Protein AF-A0A1S8KZJ6-F1 (afdb_monomer_lite)

pLDDT: mean 90.47, std 10.87, range [31.19, 98.88]

Secondary structure (DSSP, 8-state):
--EEE--GGG-TTHHHHHIIIIIS--EEEEEEEEE-HHHHHHHHHHT--HHHHHHHHHHHHHHT-GGGGEEE-TT--EEEES--EEEEEEE-TTT--EEEEE----SSHHHHHHHHHHHHHHHHH-TT-PPPP-SSEEEEEEETT---S--------SS---S-EEEEE--EEETTEEEEEEEEEEETTT--HHHHHHHHHHHHHHHH-HHHHS---TTGGGSGGGB-TTS-B----SSHHHHHHHHHHHHTTSPTT--B-HHHHHHHHHHTB--S-HHHHHHHHHHTTSEEE-TTSS-EEE-----

Organism: NCBI:txid36839

InterPro domains:
  IPR001707 Chloramphenicol acetyltransferase [PF00302] (1-202)
  IPR001707 Chloramphenicol acetyltransferase [PTHR38474] (3-209)
  IPR001707 Chloramphenicol acetyltransferase [SM01059] (1-204)
  IPR018372 Chloramphenicol acetyltransferase, active site [PS00100] (185-195)
  IPR018656 Domain of unknown function DUF2087 [PF09860] (232-302)
  IPR023213 Chloramphenicol acetyltransferase-like domain superfamily [G3DSA:3.30.559.10] (2-207)

Radius of gyration: 21.52 Å; chains: 1; bounding box: 52×46×62 Å

Structure (mmCIF, N/CA/C/O backbone):
data_AF-A0A1S8KZJ6-F1
#
_entry.id   AF-A0A1S8KZJ6-F1
#
loop_
_atom_site.group_PDB
_atom_site.id
_atom_site.type_symbol
_atom_site.label_atom_id
_atom_site.label_alt_id
_atom_site.label_comp_id
_atom_site.label_asym_id
_atom_site.label_entity_id
_atom_site.label_seq_id
_atom_site.pdbx_PDB_ins_code
_atom_site.Cartn_x
_atom_site.Cartn_y
_atom_site.Cartn_z
_atom_site.occupancy
_atom_site.B_iso_or_equiv
_atom_site.auth_seq_id
_atom_site.auth_comp_id
_atom_site.auth_asym_id
_atom_site.auth_atom_id
_atom_site.pdbx_PDB_model_num
ATOM 1 N N . MET A 1 1 ? 14.672 -2.730 6.162 1.00 70.81 1 MET A N 1
ATOM 2 C CA . MET A 1 1 ? 14.147 -3.641 5.117 1.00 70.81 1 MET A CA 1
ATOM 3 C C . MET A 1 1 ? 15.243 -3.852 4.088 1.00 70.81 1 MET A C 1
ATOM 5 O O . MET A 1 1 ? 16.003 -2.917 3.861 1.00 70.81 1 MET A O 1
ATOM 9 N N . LYS A 1 2 ? 15.382 -5.059 3.533 1.00 90.25 2 LYS A N 1
ATOM 10 C CA . LYS A 1 2 ? 16.477 -5.394 2.615 1.00 90.25 2 LYS A CA 1
ATOM 11 C C . LYS A 1 2 ? 16.191 -4.850 1.212 1.00 90.25 2 LYS A C 1
ATOM 13 O O . LYS A 1 2 ? 15.051 -4.893 0.749 1.00 90.25 2 LYS A O 1
ATOM 18 N N . PHE A 1 3 ? 17.235 -4.347 0.560 1.00 95.94 3 PHE A N 1
ATOM 19 C CA . PHE A 1 3 ? 17.237 -4.014 -0.861 1.00 95.94 3 PHE A CA 1
ATOM 20 C C . PHE A 1 3 ? 17.987 -5.112 -1.617 1.00 95.94 3 PHE A C 1
ATOM 22 O O . PHE A 1 3 ? 19.098 -5.483 -1.235 1.00 95.94 3 PHE A O 1
ATOM 29 N N . ASN A 1 4 ? 17.372 -5.650 -2.664 1.00 97.25 4 ASN A N 1
ATOM 30 C CA . ASN A 1 4 ? 17.917 -6.736 -3.466 1.00 97.25 4 ASN A CA 1
ATOM 31 C C . ASN A 1 4 ? 18.282 -6.190 -4.844 1.00 97.25 4 ASN A C 1
ATOM 33 O O . ASN A 1 4 ? 17.420 -5.700 -5.572 1.00 97.25 4 ASN A O 1
ATOM 37 N N . ILE A 1 5 ? 19.566 -6.264 -5.185 1.00 97.88 5 ILE A N 1
ATOM 38 C CA . ILE A 1 5 ? 20.082 -5.797 -6.473 1.00 97.88 5 ILE A CA 1
ATOM 39 C C . ILE A 1 5 ? 19.622 -6.763 -7.567 1.00 97.88 5 ILE A C 1
ATOM 41 O O . ILE A 1 5 ? 19.697 -7.981 -7.396 1.00 97.88 5 ILE A O 1
ATOM 45 N N . ILE A 1 6 ? 19.154 -6.215 -8.687 1.00 97.50 6 ILE A N 1
ATOM 46 C CA . ILE A 1 6 ? 18.828 -7.000 -9.874 1.00 97.50 6 ILE A CA 1
ATOM 47 C C . ILE A 1 6 ? 20.120 -7.330 -10.613 1.00 97.50 6 ILE A C 1
ATOM 49 O O . ILE A 1 6 ? 20.895 -6.442 -10.972 1.00 97.50 6 ILE A O 1
ATOM 53 N N . ASP A 1 7 ? 20.323 -8.617 -10.874 1.00 96.94 7 ASP A N 1
ATOM 54 C CA . ASP A 1 7 ? 21.337 -9.069 -11.815 1.00 96.94 7 ASP A CA 1
ATOM 55 C C . ASP A 1 7 ? 20.869 -8.757 -13.238 1.00 96.94 7 ASP A C 1
ATOM 57 O O . ASP A 1 7 ? 20.099 -9.502 -13.844 1.00 96.94 7 ASP A O 1
ATOM 61 N N . MET A 1 8 ? 21.321 -7.617 -13.756 1.00 95.50 8 MET A N 1
ATOM 62 C CA . MET A 1 8 ? 20.951 -7.158 -15.088 1.00 95.50 8 MET A CA 1
ATOM 63 C C . MET A 1 8 ? 21.345 -8.163 -16.172 1.00 95.50 8 MET A C 1
ATOM 65 O O . MET A 1 8 ? 20.654 -8.240 -17.180 1.00 95.50 8 MET A O 1
ATOM 69 N N . ASP A 1 9 ? 22.406 -8.949 -16.002 1.00 95.75 9 ASP A N 1
ATOM 70 C CA . ASP A 1 9 ? 22.860 -9.856 -17.059 1.00 95.75 9 ASP A CA 1
ATOM 71 C C . ASP A 1 9 ? 21.949 -11.073 -17.233 1.00 95.75 9 ASP A C 1
ATOM 73 O O . ASP A 1 9 ? 21.872 -11.612 -18.336 1.00 95.75 9 ASP A O 1
ATOM 77 N N . ASN A 1 10 ? 21.190 -11.429 -16.195 1.00 96.25 10 ASN A N 1
ATOM 78 C CA . ASN A 1 10 ? 20.263 -12.560 -16.198 1.00 96.25 10 ASN A CA 1
ATOM 79 C C . ASN A 1 10 ? 18.791 -12.147 -16.016 1.00 96.25 10 ASN A C 1
ATOM 81 O O . ASN A 1 10 ? 17.936 -13.000 -15.781 1.00 96.25 10 ASN A O 1
ATOM 85 N N . TRP A 1 11 ? 18.467 -10.853 -16.103 1.00 97.31 11 TRP A N 1
ATOM 86 C CA . TRP A 1 11 ? 17.098 -10.375 -15.912 1.00 97.31 11 TRP A CA 1
ATOM 87 C C . TRP A 1 11 ? 16.302 -10.355 -17.219 1.00 97.31 11 TRP A C 1
ATOM 89 O O . TRP A 1 11 ? 16.573 -9.547 -18.109 1.00 97.31 11 TRP A O 1
ATOM 99 N N . ASP A 1 12 ? 15.245 -11.170 -17.287 1.00 96.69 12 ASP A N 1
ATOM 100 C CA . ASP A 1 12 ? 14.369 -11.315 -18.463 1.00 96.69 12 ASP A CA 1
ATOM 101 C C . ASP A 1 12 ? 13.845 -9.983 -19.025 1.00 96.69 12 ASP A C 1
ATOM 103 O O . ASP A 1 12 ? 13.628 -9.844 -20.229 1.00 96.69 12 ASP A O 1
ATOM 107 N N . ARG A 1 13 ? 13.638 -8.973 -18.167 1.00 96.25 13 ARG A N 1
ATOM 108 C CA . ARG A 1 13 ? 13.099 -7.665 -18.574 1.00 96.25 13 ARG A CA 1
ATOM 109 C C . ARG A 1 13 ? 14.167 -6.613 -18.875 1.00 96.25 13 ARG A C 1
ATOM 111 O O . ARG A 1 13 ? 13.788 -5.478 -19.150 1.00 96.25 13 ARG A O 1
ATOM 118 N N . LYS A 1 14 ? 15.465 -6.951 -18.892 1.00 97.12 14 LYS A N 1
ATOM 119 C CA . LYS A 1 14 ? 16.565 -6.000 -19.162 1.00 97.12 14 LYS A CA 1
ATOM 120 C C . LYS A 1 14 ? 16.326 -5.146 -20.406 1.00 97.12 14 LYS A C 1
ATOM 122 O O . LYS A 1 14 ? 16.413 -3.922 -20.328 1.00 97.12 14 LYS A O 1
ATOM 127 N N . GLU A 1 15 ? 15.992 -5.766 -21.535 1.00 96.81 15 GLU A N 1
ATOM 128 C CA . GLU A 1 15 ? 15.793 -5.035 -22.795 1.00 96.81 15 GLU A CA 1
ATOM 129 C C . GLU A 1 15 ? 14.559 -4.122 -22.745 1.00 96.81 15 GLU A C 1
ATOM 131 O O . GLU A 1 15 ? 14.617 -2.967 -23.171 1.00 96.81 15 GLU A O 1
ATOM 136 N N . CYS A 1 16 ? 13.462 -4.598 -22.147 1.00 96.19 16 CYS A N 1
ATOM 137 C CA . CYS A 1 16 ? 12.247 -3.806 -21.937 1.00 96.19 16 CYS A CA 1
ATOM 138 C C . CYS A 1 16 ? 12.523 -2.594 -21.032 1.00 96.19 16 CYS A C 1
ATOM 140 O O . CYS A 1 16 ? 12.200 -1.456 -21.383 1.00 96.19 16 CYS A O 1
ATOM 142 N N . PHE A 1 17 ? 13.198 -2.824 -19.904 1.00 96.75 17 PHE A N 1
ATOM 143 C CA . PHE A 1 17 ? 13.606 -1.776 -18.980 1.00 96.75 17 PHE A CA 1
ATOM 144 C C . PHE A 1 17 ? 14.476 -0.735 -19.686 1.00 96.75 17 PHE A C 1
ATOM 146 O O . PHE A 1 17 ? 14.149 0.447 -19.661 1.00 96.75 17 PHE A O 1
ATOM 153 N N . ASN A 1 18 ? 15.536 -1.159 -20.382 1.00 95.56 18 ASN A N 1
ATOM 154 C CA . ASN A 1 18 ? 16.434 -0.252 -21.095 1.00 95.56 18 ASN A CA 1
ATOM 155 C C . ASN A 1 18 ? 15.695 0.580 -22.148 1.00 95.56 18 ASN A C 1
ATOM 157 O O . ASN A 1 18 ? 15.949 1.782 -22.259 1.00 95.56 18 ASN A O 1
ATOM 161 N N . HIS A 1 19 ? 14.762 -0.027 -22.886 1.00 95.69 19 HIS A N 1
ATOM 162 C CA . HIS A 1 19 ? 13.946 0.674 -23.870 1.00 95.69 19 HIS A CA 1
ATOM 163 C C . HIS A 1 19 ? 13.118 1.794 -23.229 1.00 95.69 19 HIS A C 1
ATOM 165 O O . HIS A 1 19 ? 13.262 2.962 -23.600 1.00 95.69 19 HIS A O 1
ATOM 171 N N . PHE A 1 20 ? 12.290 1.460 -22.238 1.00 94.75 20 PHE A N 1
ATOM 172 C CA . PHE A 1 20 ? 11.362 2.409 -21.620 1.00 94.75 20 PHE A CA 1
ATOM 173 C C . PHE A 1 20 ? 12.009 3.340 -20.594 1.00 94.75 20 PHE A C 1
ATOM 175 O O . PHE A 1 20 ? 11.405 4.341 -20.224 1.00 94.75 20 PHE A O 1
ATOM 182 N N . PHE A 1 21 ? 13.215 3.040 -20.118 1.00 92.94 21 PHE A N 1
ATOM 183 C CA . PHE A 1 21 ? 13.938 3.900 -19.186 1.00 92.94 21 PHE A CA 1
ATOM 184 C C . PHE A 1 21 ? 14.859 4.894 -19.898 1.00 92.94 21 PHE A C 1
ATOM 186 O O . PHE A 1 21 ? 14.967 6.038 -19.464 1.00 92.94 21 PHE A O 1
ATOM 193 N N . ASN A 1 22 ? 15.500 4.503 -21.006 1.00 91.75 22 ASN A N 1
ATOM 194 C CA . ASN A 1 22 ? 16.482 5.358 -21.682 1.00 91.75 22 ASN A CA 1
ATOM 195 C C . ASN A 1 22 ? 15.934 6.047 -22.935 1.00 91.75 22 ASN A C 1
ATOM 197 O O . ASN A 1 22 ? 16.281 7.203 -23.180 1.00 91.75 22 ASN A O 1
ATOM 201 N N . TYR A 1 23 ? 15.073 5.373 -23.704 1.00 91.12 23 TYR A N 1
ATOM 202 C CA . TYR A 1 23 ? 14.656 5.836 -25.032 1.00 91.12 23 TYR A CA 1
ATOM 203 C C . TYR A 1 23 ? 13.190 6.281 -25.054 1.00 91.12 23 TYR A C 1
ATOM 205 O O . TYR A 1 23 ? 12.898 7.442 -25.327 1.00 91.12 23 TYR A O 1
ATOM 213 N N . ALA A 1 24 ? 12.266 5.383 -24.714 1.00 91.88 24 ALA A N 1
ATOM 214 C CA . ALA A 1 24 ? 10.823 5.615 -24.718 1.00 91.88 24 ALA A CA 1
ATOM 215 C C . ALA A 1 24 ? 10.294 5.910 -23.304 1.00 91.88 24 ALA A C 1
ATOM 217 O O . ALA A 1 24 ? 9.375 5.248 -22.812 1.00 91.88 24 ALA A O 1
ATOM 218 N N . LYS A 1 25 ? 10.905 6.901 -22.640 1.00 89.81 25 LYS A N 1
ATOM 219 C CA . LYS A 1 25 ? 10.566 7.312 -21.268 1.00 89.81 25 LYS A CA 1
ATOM 220 C C . LYS A 1 25 ? 9.078 7.587 -21.138 1.00 89.81 25 LYS A C 1
ATOM 222 O O . LYS A 1 25 ? 8.567 8.552 -21.703 1.00 89.81 25 LYS A O 1
ATOM 227 N N . SER A 1 26 ? 8.385 6.728 -20.402 1.00 89.69 26 SER A N 1
ATOM 228 C CA . SER A 1 26 ? 6.938 6.816 -20.269 1.00 89.69 26 SER A CA 1
ATOM 229 C C . SER A 1 26 ? 6.457 6.337 -18.908 1.00 89.69 26 SER A C 1
ATOM 231 O O . SER A 1 26 ? 6.919 5.345 -18.340 1.00 89.69 26 SER A O 1
ATOM 233 N N . THR A 1 27 ? 5.469 7.068 -18.404 1.00 93.56 27 THR A N 1
ATOM 234 C CA . THR A 1 27 ? 4.610 6.635 -17.308 1.00 93.56 27 THR A CA 1
ATOM 235 C C . THR A 1 27 ? 3.186 6.633 -17.829 1.00 93.56 27 THR A C 1
ATOM 237 O O . THR A 1 27 ? 2.856 7.378 -18.754 1.00 93.56 27 THR A O 1
ATOM 240 N N . TYR A 1 28 ? 2.344 5.782 -17.270 1.00 95.00 28 TYR A N 1
ATOM 241 C CA . TYR A 1 28 ? 0.943 5.718 -17.657 1.00 95.00 28 TYR A CA 1
ATOM 242 C C . TYR A 1 28 ? 0.088 5.421 -16.436 1.00 95.00 28 TYR A C 1
ATOM 244 O O . TYR A 1 28 ? 0.563 4.840 -15.458 1.00 95.00 28 TYR A O 1
ATOM 252 N N . SER A 1 29 ? -1.171 5.846 -16.497 1.00 97.50 29 SER A N 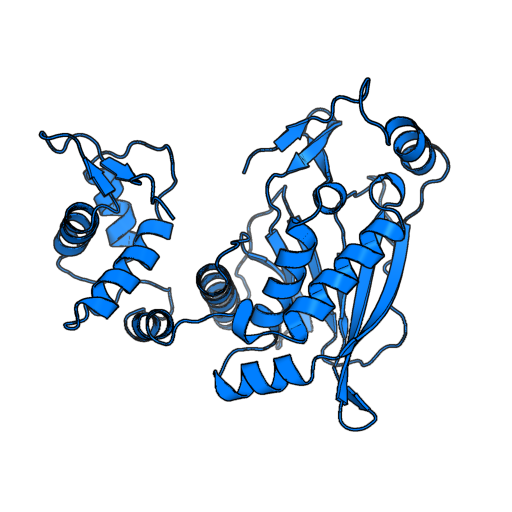1
ATOM 253 C CA . SER A 1 29 ? -2.161 5.596 -15.460 1.00 97.50 29 SER A CA 1
ATOM 254 C C . SER A 1 29 ? -3.337 4.798 -16.012 1.00 97.50 29 SER A C 1
ATOM 256 O O . SER A 1 29 ? -3.737 4.959 -17.165 1.00 97.50 29 SER A O 1
ATOM 258 N N . ILE A 1 30 ? -3.886 3.916 -15.181 1.00 98.19 30 ILE A N 1
ATOM 259 C CA . ILE A 1 30 ? -5.097 3.148 -15.481 1.00 98.19 30 ILE A CA 1
ATOM 260 C C . ILE A 1 30 ? -6.082 3.392 -14.346 1.00 98.19 30 ILE A C 1
ATOM 262 O O . ILE A 1 30 ? -5.741 3.151 -13.189 1.00 98.19 30 ILE A O 1
ATOM 266 N N . THR A 1 31 ? -7.295 3.839 -14.680 1.00 98.69 31 THR A N 1
ATOM 267 C CA . THR A 1 31 ? -8.402 4.020 -13.732 1.00 98.69 31 THR A CA 1
ATOM 268 C C . THR A 1 31 ? -9.455 2.935 -13.943 1.00 98.69 31 THR A C 1
ATOM 270 O O . THR A 1 31 ? -9.932 2.731 -15.058 1.00 98.69 31 THR A O 1
ATOM 273 N N . VAL A 1 32 ? -9.849 2.258 -12.864 1.00 98.38 32 VAL A N 1
ATOM 274 C CA . VAL A 1 32 ? -10.907 1.239 -12.853 1.00 98.38 32 VAL A CA 1
ATOM 275 C C . VAL A 1 32 ? -11.872 1.527 -11.707 1.00 98.38 32 VAL A C 1
ATOM 277 O O . VAL A 1 32 ? -11.454 1.879 -10.606 1.00 98.38 32 VAL A O 1
ATOM 280 N N . ASN A 1 33 ? -13.172 1.347 -11.948 1.00 98.56 33 ASN A N 1
ATOM 281 C CA . ASN A 1 33 ? -14.166 1.337 -10.878 1.00 98.56 33 ASN A CA 1
ATOM 282 C C . ASN A 1 33 ? -14.172 -0.033 -10.197 1.00 98.56 33 ASN A C 1
ATOM 284 O O . ASN A 1 33 ? -14.543 -1.031 -10.813 1.00 98.56 33 ASN A O 1
ATOM 288 N N . VAL A 1 34 ? -13.772 -0.066 -8.930 1.00 98.62 34 VAL A N 1
ATOM 289 C CA . VAL A 1 34 ? -13.735 -1.267 -8.091 1.00 98.62 34 VAL A CA 1
ATOM 290 C C . VAL A 1 34 ? -15.028 -1.355 -7.285 1.00 98.62 34 VAL A C 1
ATOM 292 O O . VAL A 1 34 ? -15.442 -0.370 -6.675 1.00 98.62 34 VAL A O 1
ATOM 295 N N . ASP A 1 35 ? -15.660 -2.526 -7.267 1.00 98.69 35 ASP A N 1
ATOM 296 C CA . ASP A 1 35 ? -16.824 -2.790 -6.417 1.00 98.69 35 ASP A CA 1
ATOM 297 C C . ASP A 1 35 ? -16.374 -3.045 -4.975 1.00 98.69 35 ASP A C 1
ATOM 299 O O . ASP A 1 35 ? -15.685 -4.020 -4.686 1.00 98.69 35 ASP A O 1
ATOM 303 N N . ILE A 1 36 ? -16.748 -2.145 -4.070 1.00 98.75 36 ILE A N 1
ATOM 304 C CA . ILE A 1 36 ? -16.401 -2.194 -2.647 1.00 98.75 36 ILE A CA 1
ATOM 305 C C . ILE A 1 36 ? -17.624 -2.438 -1.760 1.00 98.75 36 ILE A C 1
ATOM 307 O O . ILE A 1 36 ? -17.564 -2.183 -0.558 1.00 98.75 36 ILE A O 1
ATOM 311 N N . THR A 1 37 ? -18.730 -2.934 -2.320 1.00 98.69 37 THR A N 1
ATOM 312 C CA . THR A 1 37 ? -19.989 -3.146 -1.587 1.00 98.69 37 THR A CA 1
ATOM 313 C C . THR A 1 37 ? -19.780 -4.005 -0.336 1.00 98.69 37 THR A C 1
ATOM 315 O O . THR A 1 37 ? -20.107 -3.587 0.780 1.00 98.69 37 THR A O 1
ATOM 318 N N . GLU A 1 38 ? -19.144 -5.168 -0.497 1.00 98.31 38 GLU A N 1
ATOM 319 C CA . GLU A 1 38 ? -18.855 -6.088 0.610 1.00 98.31 38 GLU A CA 1
ATOM 320 C C . GLU A 1 38 ? -17.872 -5.494 1.623 1.00 98.31 38 GLU A C 1
ATOM 322 O O . GLU A 1 38 ? -18.051 -5.632 2.838 1.00 98.31 38 GLU A O 1
ATOM 327 N N . LEU A 1 39 ? -16.865 -4.760 1.147 1.00 98.56 39 LEU A N 1
ATOM 328 C CA . LEU A 1 39 ? -15.929 -4.051 2.012 1.00 98.56 39 LEU A CA 1
ATOM 329 C C . LEU A 1 39 ? -16.642 -2.997 2.873 1.00 98.56 39 LEU A C 1
ATOM 331 O O . LEU A 1 39 ? -16.404 -2.931 4.080 1.00 98.56 39 LEU A O 1
ATOM 335 N N . CYS A 1 40 ? -17.528 -2.188 2.289 1.00 98.19 40 CYS A N 1
ATOM 336 C CA . CYS A 1 40 ? -18.301 -1.181 3.014 1.00 98.19 40 CYS A CA 1
ATOM 337 C C . CYS A 1 40 ? -19.174 -1.815 4.104 1.00 98.19 40 CYS A C 1
ATOM 339 O O . CYS A 1 40 ? -19.231 -1.296 5.224 1.00 98.19 40 CYS A O 1
ATOM 341 N N . ASN A 1 41 ? -19.810 -2.950 3.805 1.00 96.38 41 ASN A N 1
ATOM 342 C CA . ASN A 1 41 ? -20.586 -3.710 4.783 1.00 96.38 41 ASN A CA 1
ATOM 343 C C . ASN A 1 41 ? -19.697 -4.208 5.927 1.00 96.38 41 ASN A C 1
ATOM 345 O O . ASN A 1 41 ? -19.988 -3.936 7.093 1.00 96.38 41 ASN A O 1
ATOM 349 N N . TYR A 1 42 ? -18.558 -4.826 5.606 1.00 95.62 42 TYR A N 1
ATOM 350 C CA . TYR A 1 42 ? -17.612 -5.320 6.605 1.00 95.62 42 TYR A CA 1
ATOM 351 C C . TYR A 1 42 ? -17.060 -4.209 7.508 1.00 95.62 42 TYR A C 1
ATOM 353 O O . TYR A 1 42 ? -16.991 -4.371 8.730 1.00 95.62 42 TYR A O 1
ATOM 361 N N . ILE A 1 43 ? -16.687 -3.066 6.929 1.00 95.50 43 ILE A N 1
ATOM 362 C CA . ILE A 1 43 ? -16.183 -1.900 7.665 1.00 95.50 43 ILE A CA 1
ATOM 363 C C . ILE A 1 43 ? -17.243 -1.380 8.641 1.00 95.50 43 ILE A C 1
ATOM 365 O O . ILE A 1 43 ? -16.917 -1.099 9.796 1.00 95.50 43 ILE A O 1
ATOM 369 N N . ARG A 1 44 ? -18.509 -1.293 8.207 1.00 92.19 44 ARG A N 1
ATOM 370 C CA . ARG A 1 44 ? -19.632 -0.851 9.046 1.00 92.19 44 ARG A CA 1
ATOM 371 C C . ARG A 1 44 ? -19.883 -1.816 10.205 1.00 92.19 44 ARG A C 1
ATOM 373 O O . ARG A 1 44 ? -19.990 -1.374 11.347 1.00 92.19 44 ARG A O 1
ATOM 380 N N . GLU A 1 45 ? -19.927 -3.118 9.926 1.00 90.75 45 GLU A N 1
ATOM 381 C CA . GLU A 1 45 ? -20.132 -4.171 10.932 1.00 90.75 45 GLU A CA 1
ATOM 382 C C . GLU A 1 45 ? -19.029 -4.189 12.000 1.00 90.75 45 GLU A C 1
ATOM 384 O O . GLU A 1 45 ? -19.309 -4.369 13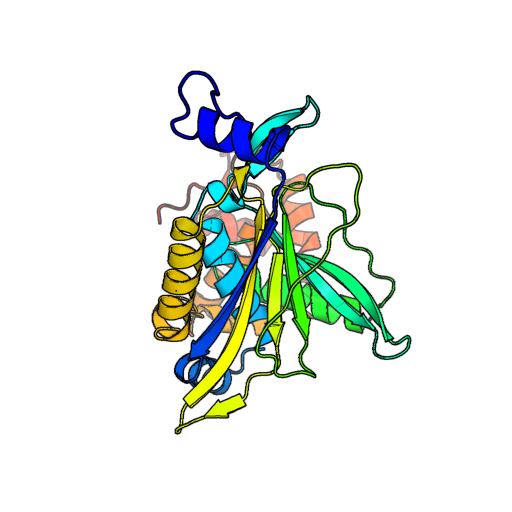.187 1.00 90.75 45 GLU A O 1
ATOM 389 N N . ASN A 1 46 ? -17.775 -3.971 11.592 1.00 86.75 46 ASN A N 1
ATOM 390 C CA . ASN A 1 46 ? -16.605 -4.053 12.471 1.00 86.75 46 ASN A CA 1
ATOM 391 C C . ASN A 1 46 ? -16.127 -2.689 12.994 1.00 86.75 46 ASN A C 1
ATOM 393 O O . ASN A 1 46 ? -15.130 -2.629 13.712 1.00 86.75 46 ASN A O 1
ATOM 397 N N . LYS A 1 47 ? -16.844 -1.601 12.679 1.00 88.94 47 LYS A N 1
ATOM 398 C CA . LYS A 1 47 ? -16.539 -0.224 13.114 1.00 88.94 47 LYS A CA 1
ATOM 399 C C . LYS A 1 47 ? -15.112 0.222 12.761 1.00 88.94 47 LYS A C 1
ATOM 401 O O . LYS A 1 47 ? -14.452 0.908 13.542 1.00 88.94 47 LYS A O 1
ATOM 406 N N . LEU A 1 48 ? -14.635 -0.179 11.585 1.00 91.88 48 LEU A N 1
ATOM 407 C CA . LEU A 1 48 ? -13.322 0.210 11.075 1.00 91.88 48 LEU A CA 1
ATOM 408 C C . LEU A 1 48 ? -13.390 1.579 10.383 1.00 91.88 48 LEU A C 1
ATOM 410 O O . LEU A 1 48 ? -14.446 2.022 9.931 1.00 91.88 48 LEU A O 1
ATOM 414 N N . ARG A 1 49 ? -12.250 2.265 10.271 1.00 95.38 49 ARG A N 1
ATOM 415 C CA . ARG A 1 49 ? -12.115 3.468 9.438 1.00 95.38 49 ARG A CA 1
ATOM 416 C C . ARG A 1 49 ? -11.796 3.053 8.003 1.00 95.38 49 ARG A C 1
ATOM 418 O O . ARG A 1 49 ? -10.888 2.252 7.787 1.00 95.38 49 ARG A O 1
ATOM 425 N N . PHE A 1 50 ? -12.499 3.633 7.029 1.00 97.81 50 PHE A N 1
ATOM 426 C CA . PHE A 1 50 ? -12.321 3.281 5.616 1.00 97.81 50 PHE A CA 1
ATOM 427 C C . PHE A 1 50 ? -10.896 3.529 5.121 1.00 97.81 50 PHE A C 1
ATOM 429 O O . PHE A 1 50 ? -10.280 2.610 4.596 1.00 97.81 50 PHE A O 1
ATOM 436 N N . TYR A 1 51 ? -10.358 4.734 5.341 1.00 97.75 51 TYR A N 1
ATOM 437 C CA . TYR A 1 51 ? -9.074 5.137 4.764 1.00 97.75 51 TYR A CA 1
ATOM 438 C C . TYR A 1 51 ? -7.917 4.192 5.149 1.00 97.75 51 TYR A C 1
ATOM 440 O O . TYR A 1 51 ? -7.361 3.588 4.239 1.00 97.75 51 TYR A O 1
ATOM 448 N N . PRO A 1 52 ? -7.631 3.904 6.439 1.00 97.56 52 PRO A N 1
ATOM 449 C CA . PRO A 1 52 ? -6.591 2.932 6.794 1.00 97.56 52 PRO A CA 1
ATOM 450 C C . PRO A 1 52 ? -6.857 1.510 6.298 1.00 97.56 52 PRO A C 1
ATOM 452 O O . PRO A 1 52 ? -5.926 0.782 5.964 1.00 97.56 52 PRO A O 1
ATOM 455 N N . THR A 1 53 ? -8.130 1.111 6.241 1.00 98.44 53 THR A N 1
ATOM 456 C CA . THR A 1 53 ? -8.512 -0.227 5.777 1.00 98.44 53 THR A CA 1
ATOM 457 C C . THR A 1 53 ? -8.212 -0.398 4.293 1.00 98.44 53 THR A C 1
ATOM 459 O O . THR A 1 53 ? -7.584 -1.375 3.893 1.00 98.44 53 THR A O 1
ATOM 462 N N . PHE A 1 54 ? -8.630 0.568 3.478 1.00 98.69 54 PHE A N 1
ATOM 463 C CA . PHE A 1 54 ? -8.416 0.528 2.039 1.00 98.69 54 PHE A CA 1
ATOM 464 C C . PHE A 1 54 ? -6.943 0.742 1.676 1.00 98.69 54 PHE A C 1
ATOM 466 O O . PHE A 1 54 ? -6.431 0.046 0.802 1.00 98.69 54 PHE A O 1
ATOM 473 N N . THR A 1 55 ? -6.224 1.601 2.411 1.00 98.69 55 THR A N 1
ATOM 474 C CA . THR A 1 55 ? -4.771 1.742 2.256 1.00 98.69 55 THR A CA 1
ATOM 475 C C . THR A 1 55 ? -4.058 0.414 2.489 1.00 98.69 55 THR A C 1
ATOM 477 O O . THR A 1 55 ? -3.211 0.060 1.680 1.00 98.69 55 THR A O 1
ATOM 480 N N . TRP A 1 56 ? -4.427 -0.374 3.509 1.00 98.56 56 TRP A N 1
ATOM 481 C CA . TRP A 1 56 ? -3.819 -1.696 3.710 1.00 98.56 56 TRP A CA 1
ATOM 482 C C . TRP A 1 56 ? -4.056 -2.646 2.530 1.00 98.56 56 TRP A C 1
ATOM 484 O O . TRP A 1 56 ? -3.125 -3.323 2.107 1.00 98.56 56 TRP A O 1
ATOM 494 N N . ILE A 1 57 ? -5.276 -2.682 1.980 1.00 98.81 57 ILE A N 1
ATOM 495 C CA . ILE A 1 57 ? -5.621 -3.517 0.813 1.00 98.81 57 ILE A CA 1
ATOM 496 C C . ILE A 1 57 ? -4.736 -3.147 -0.380 1.00 98.81 57 ILE A C 1
ATOM 498 O O . ILE A 1 57 ? -4.140 -4.021 -1.008 1.00 98.81 57 ILE A O 1
ATOM 502 N N . VAL A 1 58 ? -4.612 -1.849 -0.665 1.00 98.75 58 VAL A N 1
ATOM 503 C CA . VAL A 1 58 ? -3.747 -1.339 -1.734 1.00 98.75 58 VAL A CA 1
ATOM 504 C C . VAL A 1 58 ? -2.285 -1.685 -1.457 1.00 98.75 58 VAL A C 1
ATOM 506 O O . VAL A 1 58 ? -1.623 -2.246 -2.326 1.00 98.75 58 VAL A O 1
ATOM 509 N N . SER A 1 59 ? -1.781 -1.417 -0.249 1.00 98.69 59 SER A N 1
ATOM 510 C CA . SER A 1 59 ? -0.408 -1.754 0.137 1.00 98.69 59 SER A CA 1
ATOM 511 C C . SER A 1 59 ? -0.134 -3.249 0.012 1.00 98.69 59 SER A C 1
ATOM 513 O O . SER A 1 59 ? 0.941 -3.628 -0.443 1.00 98.69 59 SER A O 1
ATOM 515 N N . LYS A 1 60 ? -1.094 -4.106 0.372 1.00 98.44 60 LYS A N 1
ATOM 516 C CA . LYS A 1 60 ? -0.962 -5.556 0.253 1.00 98.44 60 LYS A CA 1
ATOM 517 C C . LYS A 1 60 ? -0.876 -5.992 -1.210 1.00 98.44 60 LYS A C 1
ATOM 519 O O . LYS A 1 60 ? -0.014 -6.802 -1.528 1.00 98.44 60 LYS A O 1
ATOM 524 N N . ALA A 1 61 ? -1.710 -5.429 -2.087 1.00 98.69 61 ALA A N 1
ATOM 525 C CA . ALA A 1 61 ? -1.658 -5.702 -3.525 1.00 98.69 61 ALA A CA 1
ATOM 526 C C . ALA A 1 61 ? -0.334 -5.232 -4.149 1.00 98.69 61 ALA A C 1
ATOM 528 O O . ALA A 1 61 ? 0.272 -5.962 -4.923 1.00 98.69 61 ALA A O 1
ATOM 529 N N . ILE A 1 62 ? 0.150 -4.047 -3.768 1.00 98.62 62 ILE A N 1
ATOM 530 C CA . ILE A 1 62 ? 1.448 -3.517 -4.205 1.00 98.62 62 ILE A CA 1
ATOM 531 C C . ILE A 1 62 ? 2.601 -4.426 -3.757 1.00 98.62 62 ILE A C 1
ATOM 533 O O . ILE A 1 62 ? 3.459 -4.780 -4.561 1.00 98.62 62 ILE A O 1
ATOM 537 N N . ASN A 1 63 ? 2.605 -4.858 -2.493 1.00 98.38 63 ASN A N 1
ATOM 538 C CA . ASN A 1 63 ? 3.712 -5.635 -1.937 1.00 98.38 63 ASN A CA 1
ATOM 539 C C . ASN A 1 63 ? 3.816 -7.076 -2.471 1.00 98.38 63 ASN A C 1
ATOM 541 O O . ASN A 1 63 ? 4.862 -7.705 -2.286 1.00 98.38 63 ASN A O 1
ATOM 545 N N . ASN A 1 64 ? 2.782 -7.586 -3.151 1.00 97.69 64 ASN A N 1
ATOM 546 C CA . ASN A 1 64 ? 2.781 -8.921 -3.757 1.00 97.69 64 ASN A CA 1
ATOM 547 C C . ASN A 1 64 ? 3.676 -9.036 -5.006 1.00 97.69 64 ASN A C 1
ATOM 549 O O . ASN A 1 64 ? 4.012 -10.155 -5.385 1.00 97.69 64 ASN A O 1
ATOM 553 N N . TYR A 1 65 ? 4.068 -7.920 -5.631 1.00 98.06 65 TYR A N 1
ATOM 554 C CA . TYR A 1 65 ? 4.799 -7.924 -6.904 1.00 98.06 65 TYR A CA 1
ATOM 555 C C . TYR A 1 65 ? 6.099 -7.132 -6.794 1.00 98.06 65 TYR A C 1
ATOM 557 O O . TYR A 1 65 ? 6.135 -6.039 -6.227 1.00 98.06 65 TYR A O 1
ATOM 565 N N . GLN A 1 66 ? 7.185 -7.692 -7.322 1.00 97.31 66 GLN A N 1
ATOM 566 C CA . GLN A 1 66 ? 8.518 -7.088 -7.277 1.00 97.31 66 GLN A CA 1
ATOM 567 C C . GLN A 1 66 ? 8.572 -5.779 -8.072 1.00 97.31 66 GLN A C 1
ATOM 569 O O . GLN A 1 66 ? 9.215 -4.819 -7.658 1.00 97.31 66 GLN A O 1
ATOM 574 N N . GLU A 1 67 ? 7.858 -5.739 -9.191 1.00 98.00 67 GLU A N 1
ATOM 575 C CA . GLU A 1 67 ? 7.795 -4.649 -10.164 1.00 98.00 67 GLU A CA 1
ATOM 576 C C . GLU A 1 67 ? 7.369 -3.322 -9.541 1.00 98.00 67 GLU A C 1
ATOM 578 O O . GLU A 1 67 ? 7.869 -2.262 -9.904 1.00 98.00 67 GLU A O 1
ATOM 583 N N . PHE A 1 68 ? 6.479 -3.383 -8.552 1.00 98.38 68 PHE A N 1
ATOM 584 C CA . PHE A 1 68 ? 5.995 -2.214 -7.826 1.00 98.38 68 PHE A CA 1
ATOM 585 C C . PHE A 1 68 ? 6.932 -1.758 -6.704 1.00 98.38 68 PHE A C 1
ATOM 587 O O . PHE A 1 68 ? 6.684 -0.724 -6.090 1.00 98.38 68 PHE A O 1
ATOM 594 N N . LYS A 1 69 ? 7.991 -2.521 -6.423 1.00 97.50 69 LYS A N 1
ATOM 595 C CA . LYS A 1 69 ? 8.959 -2.275 -5.344 1.00 97.50 69 LYS A CA 1
ATOM 596 C C . LYS A 1 69 ? 10.350 -1.933 -5.864 1.00 97.50 69 LYS A C 1
ATOM 598 O O . LYS A 1 69 ? 11.297 -1.899 -5.077 1.00 97.50 69 LYS A O 1
ATOM 603 N N . MET A 1 70 ? 10.478 -1.715 -7.173 1.00 97.31 70 MET A N 1
ATOM 604 C CA . MET A 1 70 ? 11.747 -1.395 -7.810 1.00 97.31 70 MET A CA 1
ATOM 605 C C . MET A 1 70 ? 12.188 0.037 -7.519 1.00 97.31 70 MET A C 1
ATOM 607 O O . MET A 1 70 ? 11.381 0.966 -7.518 1.00 97.31 70 MET A O 1
ATOM 611 N N . ALA A 1 71 ? 13.487 0.208 -7.299 1.00 95.81 71 ALA A N 1
ATOM 612 C CA . ALA A 1 71 ? 14.133 1.495 -7.088 1.00 95.81 71 ALA A CA 1
ATOM 613 C C . ALA A 1 71 ? 15.618 1.410 -7.473 1.00 95.81 71 ALA A C 1
ATOM 615 O O . ALA A 1 71 ? 16.122 0.346 -7.841 1.00 95.81 71 ALA A O 1
ATOM 616 N N . PHE A 1 72 ? 16.314 2.538 -7.375 1.00 94.38 72 PHE A N 1
ATOM 617 C CA . PHE A 1 72 ? 17.770 2.585 -7.429 1.00 94.38 72 PHE A CA 1
ATOM 618 C C . PHE A 1 72 ? 18.329 2.743 -6.019 1.00 94.38 72 PHE A C 1
ATOM 620 O O . PHE A 1 72 ? 17.754 3.476 -5.214 1.00 94.38 72 PHE A O 1
ATOM 627 N N . ASP A 1 73 ? 19.446 2.080 -5.731 1.00 92.88 73 ASP A N 1
ATOM 628 C CA . ASP A 1 73 ? 20.207 2.362 -4.515 1.00 92.88 73 ASP A CA 1
ATOM 629 C C . ASP A 1 73 ? 21.045 3.647 -4.639 1.00 92.88 73 ASP A C 1
ATOM 631 O O . ASP A 1 73 ? 21.015 4.360 -5.646 1.00 92.88 73 ASP A O 1
ATOM 635 N N . LYS A 1 74 ? 21.815 3.948 -3.588 1.00 89.56 74 LYS A N 1
ATOM 636 C CA . LYS A 1 74 ? 22.665 5.145 -3.503 1.00 89.56 74 LYS A CA 1
ATOM 637 C C . LYS A 1 74 ? 23.795 5.155 -4.529 1.00 89.56 74 LYS A C 1
ATOM 639 O O . LYS A 1 74 ? 24.300 6.226 -4.857 1.00 89.56 74 LYS A O 1
ATOM 644 N N . GLU A 1 75 ? 24.168 3.990 -5.048 1.00 92.62 75 GLU A N 1
ATOM 645 C CA . GLU A 1 75 ? 25.171 3.834 -6.098 1.00 92.62 75 GLU A CA 1
ATOM 646 C C . GLU A 1 75 ? 24.549 3.816 -7.506 1.00 92.62 75 GLU A C 1
ATOM 648 O O . GLU A 1 75 ? 25.268 3.665 -8.494 1.00 92.62 75 GLU A O 1
ATOM 653 N N . GLY A 1 76 ? 23.227 3.988 -7.622 1.00 91.94 76 GLY A N 1
ATOM 654 C CA . GLY A 1 76 ? 22.511 4.002 -8.896 1.00 91.94 76 GLY A CA 1
ATOM 655 C C . GLY A 1 76 ? 22.265 2.614 -9.489 1.00 91.94 76 GLY A C 1
ATOM 656 O O . GLY A 1 76 ? 21.957 2.506 -10.677 1.00 91.94 76 GLY A O 1
ATOM 657 N N . ARG A 1 77 ? 22.393 1.541 -8.700 1.00 94.56 77 ARG A N 1
ATOM 658 C CA . ARG A 1 77 ? 22.126 0.168 -9.153 1.00 94.56 77 ARG A CA 1
ATOM 659 C C . ARG A 1 77 ? 20.641 -0.141 -9.023 1.00 94.56 77 ARG A C 1
ATOM 661 O O . ARG A 1 77 ? 20.016 0.175 -8.010 1.00 94.56 77 ARG A O 1
ATOM 668 N N . LEU A 1 78 ? 20.080 -0.770 -10.054 1.00 96.81 78 LEU A N 1
ATOM 669 C CA . LEU A 1 78 ? 18.680 -1.178 -10.066 1.00 96.81 78 LEU A CA 1
ATOM 670 C C . LEU A 1 78 ? 18.462 -2.356 -9.108 1.00 96.81 78 LEU A C 1
ATOM 672 O O . LEU A 1 78 ? 19.222 -3.325 -9.099 1.00 96.81 78 LEU A O 1
ATOM 676 N N . GLY A 1 79 ? 17.392 -2.289 -8.330 1.00 97.06 79 GLY A N 1
ATOM 677 C CA . GLY A 1 79 ? 16.998 -3.347 -7.414 1.00 97.06 79 GLY A CA 1
ATOM 678 C C . GLY A 1 79 ? 15.561 -3.185 -6.950 1.00 97.06 79 GLY A C 1
ATOM 679 O O . GLY A 1 79 ? 14.787 -2.427 -7.537 1.00 97.06 79 GLY A O 1
ATOM 680 N N . PHE A 1 80 ? 15.194 -3.900 -5.894 1.00 97.62 80 PHE A N 1
ATOM 681 C CA . PHE A 1 80 ? 13.873 -3.814 -5.283 1.00 97.62 80 PHE A CA 1
ATOM 682 C C . PHE A 1 80 ? 13.921 -4.039 -3.774 1.00 97.62 80 PHE A C 1
ATOM 684 O O . PHE A 1 80 ? 14.765 -4.773 -3.258 1.00 97.62 80 PHE A O 1
ATOM 691 N N . PHE A 1 81 ? 12.972 -3.441 -3.060 1.00 97.56 81 PHE A N 1
ATOM 692 C CA . PHE A 1 81 ? 12.790 -3.687 -1.632 1.00 97.56 81 PHE A CA 1
ATOM 693 C C . PHE A 1 81 ? 11.940 -4.939 -1.381 1.00 97.56 81 PHE A C 1
ATOM 695 O O . PHE A 1 81 ? 10.993 -5.213 -2.124 1.00 97.56 81 PHE A O 1
ATOM 702 N N . ASP A 1 82 ? 12.232 -5.666 -0.298 1.00 95.25 82 ASP A N 1
ATOM 703 C CA . ASP A 1 82 ? 11.379 -6.777 0.162 1.00 95.25 82 ASP A CA 1
ATOM 704 C C . ASP A 1 82 ? 9.939 -6.304 0.402 1.00 95.25 82 ASP A C 1
ATOM 706 O O . ASP A 1 82 ? 8.979 -6.938 -0.043 1.00 95.25 82 ASP A O 1
ATOM 710 N N . GLU A 1 83 ? 9.803 -5.145 1.050 1.00 95.62 83 GLU A N 1
ATOM 711 C CA . GLU A 1 83 ? 8.533 -4.494 1.346 1.00 95.62 83 GLU A CA 1
ATOM 712 C C . GLU A 1 83 ? 8.654 -2.967 1.227 1.00 95.62 83 GLU A C 1
ATOM 714 O O . GLU A 1 83 ? 9.698 -2.372 1.514 1.00 95.62 83 GLU A O 1
ATOM 719 N N . ILE A 1 84 ? 7.554 -2.324 0.839 1.00 97.50 84 ILE A N 1
ATOM 720 C CA . ILE A 1 84 ? 7.420 -0.866 0.776 1.00 97.50 84 ILE A CA 1
ATOM 721 C C . ILE A 1 84 ? 6.167 -0.394 1.515 1.00 97.50 84 ILE A C 1
ATOM 723 O O . ILE A 1 84 ? 5.103 -1.018 1.443 1.00 97.50 84 ILE A O 1
ATOM 727 N N . GLY A 1 85 ? 6.289 0.723 2.232 1.00 97.12 85 GLY A N 1
ATOM 728 C CA . GLY A 1 85 ? 5.177 1.350 2.948 1.00 97.12 85 GLY A CA 1
ATOM 729 C C . GLY A 1 85 ? 4.454 2.419 2.120 1.00 97.12 85 GLY A C 1
ATOM 730 O O . GLY A 1 85 ? 5.047 3.018 1.223 1.00 97.12 85 GLY A O 1
ATOM 731 N N . PRO A 1 86 ? 3.169 2.695 2.396 1.00 97.50 86 PRO A N 1
ATOM 732 C CA . PRO A 1 86 ? 2.483 3.837 1.807 1.00 97.50 86 PRO A CA 1
ATOM 733 C C . PRO A 1 86 ? 2.994 5.153 2.405 1.00 97.50 86 PRO A C 1
ATOM 735 O O . PRO A 1 86 ? 2.966 5.344 3.623 1.00 97.50 86 PRO A O 1
ATOM 738 N N . SER A 1 87 ? 3.379 6.074 1.527 1.00 95.88 87 SER A N 1
ATOM 739 C CA . SER A 1 87 ? 3.442 7.511 1.789 1.00 95.88 87 SER A CA 1
ATOM 740 C C . SER A 1 87 ? 2.115 8.125 1.348 1.00 95.88 87 SER A C 1
ATOM 742 O O . SER A 1 87 ? 1.755 8.016 0.179 1.00 95.88 87 SER A O 1
ATOM 744 N N . TYR A 1 88 ? 1.336 8.679 2.273 1.00 94.94 88 TYR A N 1
ATOM 745 C CA . TYR A 1 88 ? -0.051 9.075 2.051 1.00 94.94 88 TYR A CA 1
ATOM 746 C C . TYR A 1 88 ? -0.352 10.495 2.516 1.00 94.94 88 TYR A C 1
ATOM 748 O O . TYR A 1 88 ? 0.026 10.903 3.616 1.00 94.94 88 TYR A O 1
ATOM 756 N N . SER A 1 89 ? -1.132 11.215 1.710 1.00 90.75 89 SER A N 1
ATOM 757 C CA . SER A 1 89 ? -1.503 12.594 2.019 1.00 90.75 89 SER A CA 1
ATOM 758 C C . SER A 1 89 ? -2.614 12.687 3.071 1.00 90.75 89 SER A C 1
ATOM 760 O O . SER A 1 89 ? -3.544 11.869 3.124 1.00 90.75 89 SER A O 1
ATOM 762 N N . VAL A 1 90 ? -2.529 13.720 3.908 1.00 91.44 90 VAL A N 1
ATOM 763 C CA . VAL A 1 90 ? -3.493 14.083 4.949 1.00 91.44 90 VAL A CA 1
ATOM 764 C C . VAL A 1 90 ? -3.759 15.584 4.873 1.00 91.44 90 VAL A C 1
ATOM 766 O O . VAL A 1 90 ? -2.831 16.389 4.862 1.00 91.44 90 VAL A O 1
ATOM 769 N N . LEU A 1 91 ? -5.037 15.967 4.821 1.00 90.75 91 LEU A N 1
ATOM 770 C CA . LEU A 1 91 ? -5.439 17.370 4.752 1.00 90.75 91 LEU A CA 1
ATOM 771 C C . LEU A 1 91 ? -5.384 18.023 6.136 1.00 90.75 91 LEU A C 1
ATOM 773 O O . LEU A 1 91 ? -6.028 17.554 7.077 1.00 90.75 91 LEU A O 1
ATOM 777 N N . ASN A 1 92 ? -4.704 19.162 6.235 1.00 89.69 92 ASN A N 1
ATOM 778 C CA . ASN A 1 92 ? -4.876 20.068 7.359 1.00 89.69 92 ASN A CA 1
ATOM 779 C C . ASN A 1 92 ? -6.189 20.850 7.193 1.00 89.69 92 ASN A C 1
ATOM 781 O O . ASN A 1 92 ? -6.311 21.721 6.330 1.00 89.69 92 ASN A O 1
ATOM 785 N N . ASP A 1 93 ? -7.182 20.571 8.038 1.00 85.88 93 ASP A N 1
ATOM 786 C CA . ASP A 1 93 ? -8.504 21.196 7.926 1.00 85.88 93 ASP A CA 1
ATOM 787 C C . ASP A 1 93 ? -8.497 22.719 8.124 1.00 85.88 93 ASP A C 1
ATOM 789 O O . ASP A 1 93 ? -9.402 23.386 7.618 1.00 85.88 93 ASP A O 1
ATOM 793 N N . LYS A 1 94 ? -7.502 23.279 8.822 1.00 88.50 94 LYS A N 1
ATOM 794 C CA . LYS A 1 94 ? -7.402 24.724 9.072 1.00 88.50 94 LYS A CA 1
ATOM 795 C C . LYS A 1 94 ? -6.748 25.454 7.904 1.00 88.50 94 LYS A C 1
ATOM 797 O O . LYS A 1 94 ? -7.282 26.455 7.442 1.00 88.50 94 LYS A O 1
ATOM 802 N N . THR A 1 95 ? -5.606 24.957 7.433 1.00 90.12 95 THR A N 1
ATOM 803 C CA . THR A 1 95 ? -4.799 25.635 6.402 1.00 90.12 95 THR A CA 1
ATOM 804 C C . THR A 1 95 ? -5.146 25.200 4.983 1.00 90.12 95 THR A C 1
ATOM 806 O O . THR A 1 95 ? -4.773 25.876 4.032 1.00 90.12 95 THR A O 1
ATOM 809 N N . LYS A 1 96 ? -5.854 24.073 4.835 1.00 89.88 96 LYS A N 1
ATOM 810 C CA . LYS A 1 96 ? -6.138 23.399 3.559 1.00 89.88 96 LYS A CA 1
ATOM 811 C C . LYS A 1 96 ? -4.888 22.953 2.791 1.00 89.88 96 LYS A C 1
ATOM 813 O O . LYS A 1 96 ? -4.969 22.656 1.604 1.00 89.88 96 LYS A O 1
ATOM 818 N N . VAL A 1 97 ? -3.754 22.855 3.481 1.00 89.31 97 VAL A N 1
ATOM 819 C CA . VAL A 1 97 ? -2.498 22.321 2.946 1.00 89.31 97 VAL A CA 1
ATOM 820 C C . VAL A 1 97 ? -2.438 20.814 3.204 1.00 89.31 97 VAL A C 1
ATOM 822 O O . VAL A 1 97 ? -2.860 20.350 4.266 1.00 89.31 97 VAL A O 1
ATOM 825 N N . MET A 1 98 ? -1.934 20.050 2.233 1.00 89.00 98 MET A N 1
ATOM 826 C CA . MET A 1 98 ? -1.677 18.616 2.394 1.00 89.00 98 MET A CA 1
ATOM 827 C C . MET A 1 98 ? -0.321 18.391 3.063 1.00 89.00 98 MET A C 1
ATOM 829 O O . MET A 1 98 ? 0.660 19.045 2.717 1.00 89.00 98 MET A O 1
ATOM 833 N N . SER A 1 99 ? -0.264 17.442 3.990 1.00 89.62 99 SER A N 1
ATOM 834 C CA . SER A 1 99 ? 0.983 16.878 4.508 1.00 89.62 99 SER A CA 1
ATOM 835 C 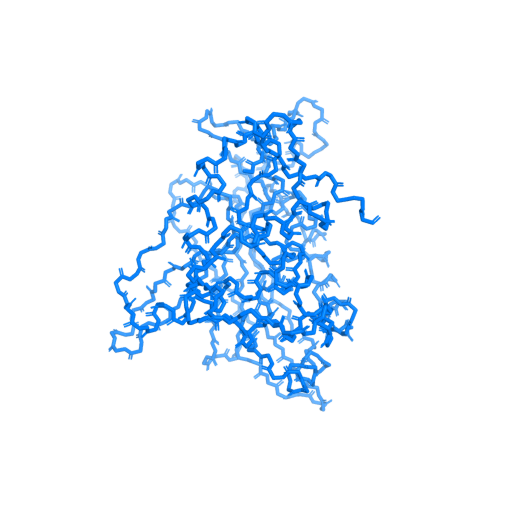C . SER A 1 99 ? 1.069 15.409 4.131 1.00 89.62 99 SER A C 1
ATOM 837 O O . SER A 1 99 ? 0.038 14.743 4.065 1.00 89.62 99 SER A O 1
ATOM 839 N N . ASP A 1 100 ? 2.279 14.891 3.958 1.00 89.25 100 ASP A N 1
ATOM 840 C CA . ASP A 1 100 ? 2.490 13.468 3.716 1.00 89.25 100 ASP A CA 1
ATOM 841 C C . ASP A 1 100 ? 2.932 12.766 4.998 1.00 89.25 100 ASP A C 1
ATOM 843 O O . ASP A 1 100 ? 3.810 13.229 5.732 1.00 89.25 100 ASP A O 1
ATOM 847 N N . LEU A 1 101 ? 2.285 11.637 5.274 1.00 92.50 101 LEU A N 1
ATOM 848 C CA . LEU A 1 101 ? 2.651 10.726 6.345 1.00 92.50 101 LEU A CA 1
ATOM 849 C C . LEU A 1 101 ? 3.071 9.387 5.757 1.00 92.50 101 LEU A C 1
ATOM 851 O O . LEU A 1 101 ? 2.615 8.986 4.695 1.00 92.50 101 LEU A O 1
ATOM 855 N N . TYR A 1 102 ? 3.879 8.649 6.499 1.00 94.31 102 TYR A N 1
ATOM 856 C CA . TYR A 1 102 ? 4.293 7.299 6.147 1.00 94.31 102 TYR A CA 1
ATOM 857 C C . TYR A 1 102 ? 3.884 6.318 7.244 1.00 94.31 102 TYR A C 1
ATOM 859 O O . TYR A 1 102 ? 3.886 6.632 8.438 1.00 94.31 102 TYR A O 1
ATOM 867 N N . THR A 1 103 ? 3.532 5.103 6.838 1.00 92.62 103 THR A N 1
ATOM 868 C CA . THR A 1 103 ? 3.364 3.974 7.755 1.00 92.62 103 THR A CA 1
ATOM 869 C C . THR A 1 103 ? 4.105 2.775 7.195 1.00 92.62 103 THR A C 1
ATOM 871 O O . THR A 1 103 ? 3.839 2.355 6.075 1.00 92.62 103 THR A O 1
ATOM 874 N N . THR A 1 104 ? 4.996 2.185 7.991 1.00 93.12 104 THR A N 1
ATOM 875 C CA . THR A 1 104 ? 5.666 0.933 7.628 1.00 93.12 104 THR A CA 1
ATOM 876 C C . THR A 1 104 ? 4.631 -0.144 7.331 1.00 93.12 104 THR A C 1
ATOM 878 O O . THR A 1 104 ? 3.714 -0.373 8.129 1.00 93.12 104 THR A O 1
ATOM 881 N N . PHE A 1 105 ? 4.775 -0.807 6.184 1.00 95.00 105 PHE A N 1
ATOM 882 C CA . PHE A 1 105 ? 3.872 -1.884 5.816 1.00 95.00 105 PHE A CA 1
ATOM 883 C C . PHE A 1 105 ? 3.965 -3.053 6.806 1.00 95.00 105 PHE A C 1
ATOM 885 O O . PHE A 1 105 ? 4.995 -3.308 7.426 1.00 95.00 105 PHE A O 1
ATOM 892 N N . SER A 1 106 ? 2.845 -3.750 6.977 1.00 89.31 106 SER A N 1
ATOM 893 C CA . SER A 1 106 ? 2.814 -5.040 7.645 1.00 89.31 106 SER A CA 1
ATOM 894 C C . SER A 1 106 ? 1.775 -5.921 6.976 1.00 89.31 106 SER A C 1
ATOM 896 O O . SER A 1 106 ? 0.620 -5.521 6.802 1.00 89.31 106 SER A O 1
ATOM 898 N N . ASN A 1 107 ? 2.165 -7.160 6.685 1.00 87.44 107 ASN A N 1
ATOM 899 C CA . ASN A 1 107 ? 1.239 -8.176 6.203 1.00 87.44 107 ASN A CA 1
ATOM 900 C C . ASN A 1 107 ? 0.119 -8.492 7.218 1.00 87.44 107 ASN A C 1
ATOM 902 O O . ASN A 1 107 ? -0.939 -8.989 6.842 1.00 87.44 107 ASN A O 1
ATOM 906 N N . ASN A 1 108 ? 0.312 -8.175 8.502 1.00 86.44 108 ASN A N 1
ATOM 907 C CA . ASN A 1 108 ? -0.742 -8.258 9.507 1.00 86.44 108 ASN A CA 1
ATOM 908 C C . ASN A 1 108 ? -1.626 -6.998 9.450 1.00 86.44 108 ASN A C 1
ATOM 910 O O . ASN A 1 108 ? -1.190 -5.908 9.836 1.00 86.44 108 ASN A O 1
ATOM 914 N N . PHE A 1 109 ? -2.882 -7.165 9.016 1.00 90.12 109 PHE A N 1
ATOM 915 C CA . PHE A 1 109 ? -3.854 -6.073 8.893 1.00 90.12 109 PHE A CA 1
ATOM 916 C C . PHE A 1 109 ? -3.983 -5.245 10.173 1.00 90.12 109 PHE A C 1
ATOM 918 O O . PHE A 1 109 ? -3.931 -4.020 10.116 1.00 90.12 109 PHE A O 1
ATOM 925 N N . LEU A 1 110 ? -4.129 -5.891 11.333 1.00 84.12 110 LEU A N 1
ATOM 926 C CA . LEU A 1 110 ? -4.366 -5.176 12.583 1.00 84.12 110 LEU A CA 1
ATOM 927 C C . LEU A 1 110 ? -3.147 -4.350 13.005 1.00 84.12 110 LEU A C 1
ATOM 929 O O . LEU A 1 110 ? -3.313 -3.206 13.428 1.00 84.12 110 LEU A O 1
ATOM 933 N N . ARG A 1 111 ? -1.932 -4.895 12.853 1.00 83.50 111 ARG A N 1
ATOM 934 C CA . ARG A 1 111 ? -0.687 -4.165 13.139 1.00 83.50 111 ARG A CA 1
ATOM 935 C C . ARG A 1 111 ? -0.589 -2.912 12.273 1.00 83.50 111 ARG A C 1
ATOM 937 O O . ARG A 1 111 ? -0.359 -1.827 12.803 1.00 83.50 111 ARG A O 1
ATOM 944 N N . PHE A 1 112 ? -0.800 -3.052 10.965 1.00 91.44 112 PHE A N 1
ATOM 945 C CA . PHE A 1 112 ? -0.790 -1.916 10.048 1.00 91.44 112 PHE A CA 1
ATOM 946 C C . PHE A 1 112 ? -1.887 -0.901 10.392 1.00 91.44 112 PHE A C 1
ATOM 948 O O . PHE A 1 112 ? -1.609 0.290 10.520 1.00 91.44 112 PHE A O 1
ATOM 955 N N . TYR A 1 113 ? -3.119 -1.377 10.591 1.00 92.06 113 TYR A N 1
ATOM 956 C CA . TYR A 1 113 ? -4.281 -0.543 10.881 1.00 92.06 113 TYR A CA 1
ATOM 957 C C . TYR A 1 113 ? -4.058 0.304 12.134 1.00 92.06 113 TYR A C 1
ATOM 959 O O . TYR A 1 113 ? -4.219 1.518 12.066 1.00 92.06 113 TYR A O 1
ATOM 967 N N . VAL A 1 114 ? -3.630 -0.311 13.246 1.00 85.25 114 VAL A N 1
ATOM 968 C CA . VAL A 1 114 ? -3.357 0.391 14.512 1.00 85.25 114 VAL A CA 1
ATOM 969 C C . VAL A 1 114 ? -2.262 1.443 14.334 1.00 85.25 114 VAL A C 1
ATOM 971 O O . VAL A 1 114 ? -2.437 2.583 14.764 1.00 85.25 114 VAL A O 1
ATOM 974 N N . ASN A 1 115 ? -1.157 1.092 13.669 1.00 86.94 115 ASN A N 1
ATOM 975 C CA . ASN A 1 115 ? -0.058 2.030 13.435 1.00 86.94 115 ASN A CA 1
ATOM 976 C C . ASN A 1 115 ? -0.523 3.240 12.610 1.00 86.94 115 ASN A C 1
ATOM 978 O O . ASN A 1 115 ? -0.332 4.383 13.029 1.00 86.94 115 ASN A O 1
ATOM 982 N N . MET A 1 116 ? -1.206 2.999 11.488 1.00 93.19 116 MET A N 1
ATOM 983 C CA . MET A 1 116 ? -1.689 4.070 10.620 1.00 93.19 116 MET A CA 1
ATOM 984 C C . MET A 1 116 ? -2.736 4.943 11.323 1.00 93.19 116 MET A C 1
ATOM 986 O O . MET A 1 116 ? -2.692 6.168 11.210 1.00 93.19 116 MET A O 1
ATOM 990 N N . THR A 1 117 ? -3.667 4.353 12.086 1.00 90.44 117 THR A N 1
ATOM 991 C CA . THR A 1 117 ? -4.651 5.138 12.848 1.00 90.44 117 THR A CA 1
ATOM 992 C C . THR A 1 117 ? -3.996 6.010 13.908 1.00 90.44 117 THR A C 1
ATOM 994 O O . THR A 1 117 ? -4.393 7.164 14.043 1.00 90.44 117 THR A O 1
ATOM 997 N N . ASN A 1 118 ? -2.967 5.508 14.596 1.00 86.94 118 ASN A N 1
ATOM 998 C CA . ASN A 1 118 ? -2.236 6.285 15.595 1.00 86.94 118 ASN A CA 1
ATOM 999 C C . ASN A 1 118 ? -1.496 7.463 14.949 1.00 86.94 118 ASN A C 1
ATOM 1001 O O . ASN A 1 118 ? -1.529 8.569 15.482 1.00 86.94 118 ASN A O 1
ATOM 1005 N N . HIS A 1 119 ? -0.878 7.263 13.779 1.00 88.56 119 HIS A N 1
ATOM 1006 C CA . HIS A 1 119 ? -0.242 8.352 13.028 1.00 88.56 119 HIS A CA 1
ATOM 1007 C C . HIS A 1 119 ? -1.260 9.420 12.603 1.00 88.56 119 HIS A C 1
ATOM 1009 O O . HIS A 1 119 ? -1.025 10.610 12.811 1.00 88.56 119 HIS A O 1
ATOM 1015 N N . LEU A 1 120 ? -2.418 9.007 12.075 1.00 90.00 120 LEU A N 1
ATOM 1016 C CA . LEU A 1 120 ? -3.496 9.926 11.692 1.00 90.00 120 LEU A CA 1
ATOM 1017 C C . LEU A 1 120 ? -4.049 10.710 12.892 1.00 90.00 120 LEU A C 1
ATOM 1019 O O . LEU A 1 120 ? -4.270 11.916 12.792 1.00 90.00 120 LEU A O 1
ATOM 1023 N N . ASP A 1 121 ? -4.273 10.043 14.024 1.00 87.94 121 ASP A N 1
ATOM 1024 C CA . ASP A 1 121 ? -4.817 10.678 15.228 1.00 87.94 121 ASP A CA 1
ATOM 1025 C C . ASP A 1 121 ? -3.801 11.626 15.878 1.00 87.94 121 ASP A C 1
ATOM 1027 O O . ASP A 1 121 ? -4.170 12.712 16.329 1.00 87.94 121 ASP A O 1
ATOM 1031 N N . LYS A 1 122 ? -2.509 11.276 15.850 1.00 86.94 122 LYS A N 1
ATOM 1032 C CA . LYS A 1 122 ? -1.425 12.156 16.297 1.00 86.94 122 LYS A CA 1
ATOM 1033 C C . LYS A 1 122 ? -1.319 13.409 15.428 1.00 86.94 122 LYS A C 1
ATOM 1035 O O . LYS A 1 122 ? -1.261 14.506 15.977 1.00 86.94 122 LYS A O 1
ATOM 1040 N N . TYR A 1 123 ? -1.368 13.261 14.103 1.00 87.88 123 TYR A N 1
ATOM 1041 C CA . TYR A 1 123 ? -1.343 14.397 13.176 1.00 87.88 123 TYR A CA 1
ATOM 1042 C C . TYR A 1 123 ? -2.545 15.335 13.376 1.00 87.88 123 TYR A C 1
ATOM 1044 O O . TYR A 1 123 ? -2.398 16.553 13.378 1.00 87.88 123 TYR A O 1
ATOM 1052 N N . LYS A 1 124 ? -3.744 14.791 13.635 1.00 86.19 124 LYS A N 1
ATOM 1053 C CA . LYS A 1 124 ? -4.929 15.612 13.948 1.00 86.19 124 LYS A CA 1
ATOM 1054 C C . LYS A 1 124 ? -4.771 16.457 15.215 1.00 86.19 124 LYS A C 1
ATOM 1056 O O . LYS A 1 124 ? -5.348 17.540 15.288 1.00 86.19 124 LYS A O 1
ATOM 1061 N N . LYS A 1 125 ? -4.031 15.963 16.213 1.00 85.56 125 LYS A N 1
ATOM 1062 C CA . LYS A 1 125 ? -3.740 16.697 17.456 1.00 85.56 125 LYS A CA 1
ATOM 1063 C C . LYS A 1 125 ? -2.627 17.725 17.269 1.00 85.56 125 LYS A C 1
ATOM 1065 O O . LYS A 1 125 ? -2.716 18.815 17.825 1.00 85.56 125 LYS A O 1
ATOM 1070 N N . ASN A 1 126 ? -1.591 17.371 16.514 1.00 83.75 126 ASN A N 1
ATOM 1071 C CA . ASN A 1 126 ? -0.460 18.235 16.219 1.00 83.75 126 ASN A CA 1
ATOM 1072 C C . ASN A 1 126 ? -0.133 18.178 14.723 1.00 83.75 126 ASN A C 1
ATOM 1074 O O . ASN A 1 126 ? 0.480 17.222 14.246 1.00 83.75 126 ASN A O 1
ATOM 1078 N N . THR A 1 127 ? -0.521 19.232 14.007 1.00 78.81 127 THR A N 1
ATOM 1079 C CA . THR A 1 127 ? -0.326 19.351 12.559 1.00 78.81 127 THR A CA 1
ATOM 1080 C C . THR A 1 127 ? 1.120 19.636 12.156 1.00 78.81 127 THR A C 1
ATOM 1082 O O . THR A 1 127 ? 1.429 19.536 10.975 1.00 78.81 127 THR A O 1
ATOM 1085 N N . ASP A 1 128 ? 2.000 19.938 13.116 1.00 77.38 128 ASP A N 1
ATOM 1086 C CA . ASP A 1 128 ? 3.446 20.091 12.901 1.00 77.38 128 ASP A CA 1
ATOM 1087 C C . ASP A 1 128 ? 4.177 18.739 12.961 1.00 77.38 128 ASP A C 1
ATOM 1089 O O . ASP A 1 128 ? 5.405 18.677 12.959 1.00 77.38 128 ASP A O 1
ATOM 1093 N N . PHE A 1 129 ? 3.440 17.627 13.064 1.00 68.69 129 PHE A N 1
ATOM 1094 C CA . PHE A 1 129 ? 4.017 16.292 13.025 1.00 68.69 129 PHE A CA 1
ATOM 1095 C C . PHE A 1 129 ? 4.652 16.021 11.653 1.00 68.69 129 PHE A C 1
ATOM 1097 O O . PHE A 1 129 ? 3.957 15.846 10.653 1.00 68.69 129 PHE A O 1
ATOM 1104 N N . ILE A 1 130 ? 5.983 15.960 11.634 1.00 69.56 130 ILE A N 1
ATOM 1105 C CA . ILE A 1 130 ? 6.784 15.634 10.455 1.00 69.56 130 ILE A CA 1
ATOM 1106 C C . ILE A 1 130 ? 7.013 14.124 10.432 1.00 69.56 130 ILE A C 1
ATOM 1108 O O . ILE A 1 130 ? 7.410 13.536 11.440 1.00 69.56 130 ILE A O 1
ATOM 1112 N N . THR A 1 131 ? 6.782 13.502 9.278 1.00 67.44 131 THR A N 1
ATOM 1113 C CA . THR A 1 131 ? 7.193 12.114 9.061 1.00 67.44 131 THR A CA 1
ATOM 1114 C C . THR A 1 131 ? 8.597 12.063 8.470 1.00 67.44 131 THR A C 1
ATOM 1116 O O . THR A 1 131 ? 8.952 12.881 7.626 1.00 67.44 131 THR A O 1
ATOM 1119 N N . GLU A 1 132 ? 9.397 11.101 8.922 1.00 72.38 132 GLU A N 1
ATOM 1120 C CA . GLU A 1 132 ? 10.731 10.845 8.386 1.00 72.38 132 GLU A CA 1
ATOM 1121 C C . GLU A 1 132 ? 10.661 10.365 6.933 1.00 72.38 132 GLU A C 1
ATOM 1123 O O . GLU A 1 132 ? 9.822 9.531 6.584 1.00 72.38 132 GLU A O 1
ATOM 1128 N N . LEU A 1 133 ? 11.581 10.859 6.102 1.00 76.38 133 LEU A N 1
ATOM 1129 C CA . LEU A 1 133 ? 11.742 10.395 4.729 1.00 76.38 133 LEU A CA 1
ATOM 1130 C C . LEU A 1 133 ? 12.151 8.918 4.729 1.00 76.38 133 LEU A C 1
ATOM 1132 O O . LEU A 1 133 ? 13.058 8.519 5.457 1.00 76.38 133 LEU A O 1
ATOM 1136 N N . GLN A 1 134 ? 11.491 8.121 3.897 1.00 87.44 134 GLN A N 1
ATOM 1137 C CA . GLN A 1 134 ? 11.797 6.706 3.709 1.00 87.44 134 GLN A CA 1
ATOM 1138 C C . GLN A 1 134 ? 12.211 6.470 2.262 1.00 87.44 134 GLN A C 1
ATOM 1140 O O . GLN A 1 134 ? 11.696 7.125 1.360 1.00 87.44 134 GLN A O 1
ATOM 1145 N N . GLU A 1 135 ? 13.124 5.529 2.037 1.00 89.25 135 GLU A N 1
ATOM 1146 C CA . GLU A 1 135 ? 13.559 5.148 0.684 1.00 89.25 135 GLU A CA 1
ATOM 1147 C C . GLU A 1 135 ? 12.609 4.107 0.059 1.00 89.25 135 GLU A C 1
ATOM 1149 O O . GLU A 1 135 ? 12.429 4.061 -1.154 1.00 89.25 135 GLU A O 1
ATOM 1154 N N . ASN A 1 136 ? 11.948 3.298 0.890 1.00 93.81 136 ASN A N 1
ATOM 1155 C CA . ASN A 1 136 ? 11.134 2.154 0.487 1.00 93.81 136 ASN A CA 1
ATOM 1156 C C . ASN A 1 136 ? 9.629 2.467 0.573 1.00 93.81 136 ASN A C 1
ATOM 1158 O O . ASN A 1 136 ? 8.905 1.981 1.448 1.00 93.81 136 ASN A O 1
ATOM 1162 N N . PHE A 1 137 ? 9.139 3.298 -0.343 1.00 95.81 137 PHE A N 1
ATOM 1163 C CA . PHE A 1 137 ? 7.748 3.747 -0.329 1.00 95.81 137 PHE A CA 1
ATOM 1164 C C . PHE A 1 137 ? 7.066 3.664 -1.695 1.00 95.81 137 PHE A C 1
ATOM 1166 O O . PHE A 1 137 ? 7.705 3.569 -2.739 1.00 95.81 137 PHE A O 1
ATOM 1173 N N . PHE A 1 138 ? 5.740 3.748 -1.663 1.00 97.12 138 PHE A N 1
ATOM 1174 C CA . PHE A 1 138 ? 4.922 4.155 -2.802 1.00 97.12 138 PHE A CA 1
ATOM 1175 C C . PHE A 1 138 ? 3.980 5.281 -2.386 1.00 97.12 138 PHE A C 1
ATOM 1177 O O . PHE A 1 138 ? 3.723 5.463 -1.194 1.00 97.12 138 PHE A O 1
ATOM 1184 N N . ILE A 1 139 ? 3.455 6.033 -3.351 1.00 96.00 139 ILE A N 1
ATOM 1185 C CA . ILE A 1 139 ? 2.560 7.156 -3.053 1.00 96.00 139 ILE A CA 1
ATOM 1186 C C . ILE A 1 139 ? 1.108 6.693 -3.041 1.00 96.00 139 ILE A C 1
ATOM 1188 O O . ILE A 1 139 ? 0.650 5.972 -3.927 1.00 96.00 139 ILE A O 1
ATOM 1192 N N . VAL A 1 140 ? 0.373 7.163 -2.042 1.00 97.06 140 VAL A N 1
ATOM 1193 C CA . VAL A 1 140 ? -1.064 7.009 -1.878 1.00 97.06 140 VAL A CA 1
ATOM 1194 C C . VAL A 1 140 ? -1.710 8.386 -1.828 1.00 97.06 140 VAL A C 1
ATOM 1196 O O . VAL A 1 140 ? -1.344 9.231 -1.016 1.00 97.06 140 VAL A O 1
ATOM 1199 N N . SER A 1 141 ? -2.738 8.592 -2.644 1.00 94.69 141 SER A N 1
ATOM 1200 C CA . SER A 1 141 ? -3.580 9.782 -2.563 1.00 94.69 141 SER A CA 1
ATOM 1201 C C . SER A 1 141 ? -5.060 9.419 -2.534 1.00 94.69 141 SER A C 1
ATOM 1203 O O . SER A 1 141 ? -5.503 8.403 -3.072 1.00 94.69 141 SER A O 1
ATOM 1205 N N . CYS A 1 142 ? -5.848 10.264 -1.882 1.00 95.25 142 CYS A N 1
ATOM 1206 C CA . CYS A 1 142 ? -7.288 10.108 -1.782 1.00 95.25 142 CYS A CA 1
ATOM 1207 C C . CYS A 1 142 ? -7.951 11.454 -2.038 1.00 95.25 142 CYS A C 1
ATOM 1209 O O . CYS A 1 142 ? -7.642 12.444 -1.375 1.00 95.25 142 CYS A O 1
ATOM 1211 N N . LEU A 1 143 ? -8.892 11.472 -2.981 1.00 96.12 143 LEU A N 1
ATOM 1212 C CA . LEU A 1 143 ? -9.725 12.625 -3.303 1.00 96.12 143 LEU A CA 1
ATOM 1213 C C . LEU A 1 143 ? -11.150 12.351 -2.801 1.00 96.12 143 LEU A C 1
ATOM 1215 O O . LEU A 1 143 ? -12.044 12.077 -3.605 1.00 96.12 143 LEU A O 1
ATOM 1219 N N . PRO A 1 144 ? -11.410 12.419 -1.479 1.00 95.19 144 PRO A N 1
ATOM 1220 C CA . PRO A 1 144 ? -12.703 12.029 -0.908 1.00 95.19 144 PRO A CA 1
ATOM 1221 C C . PRO A 1 144 ? -13.853 12.957 -1.333 1.00 95.19 144 PRO A C 1
ATOM 1223 O O . PRO A 1 144 ? -15.021 12.656 -1.085 1.00 95.19 144 PRO A O 1
ATOM 1226 N N . TRP A 1 145 ? -13.536 14.088 -1.966 1.00 95.25 145 TRP A N 1
ATOM 1227 C CA . TRP A 1 145 ? -14.498 15.076 -2.451 1.00 95.25 145 TRP A CA 1
ATOM 1228 C C . TRP A 1 145 ? -14.975 14.811 -3.880 1.00 95.25 145 TRP A C 1
ATOM 1230 O O . TRP A 1 145 ? -16.019 15.335 -4.263 1.00 95.25 145 TRP A O 1
ATOM 1240 N N . LEU A 1 146 ? -14.246 14.008 -4.662 1.00 95.81 146 LEU A N 1
ATOM 1241 C CA . LEU A 1 146 ? -14.468 13.866 -6.101 1.00 95.81 146 LEU A CA 1
ATOM 1242 C C . LEU A 1 146 ? -14.660 12.407 -6.501 1.00 95.81 146 LEU A C 1
ATOM 1244 O O . LEU A 1 146 ? -13.798 11.568 -6.256 1.00 95.81 146 LEU A O 1
ATOM 1248 N N . ASN A 1 147 ? -15.772 12.127 -7.177 1.00 96.44 147 ASN A N 1
ATOM 1249 C CA . ASN A 1 147 ? -15.890 10.948 -8.027 1.00 96.44 147 ASN A CA 1
ATOM 1250 C C . ASN A 1 147 ? -15.326 11.315 -9.407 1.00 96.44 147 ASN A C 1
ATOM 1252 O O . ASN A 1 147 ? -15.728 12.332 -9.973 1.00 96.44 147 ASN A O 1
ATOM 1256 N N . TYR A 1 148 ? -14.399 10.518 -9.931 1.00 97.94 148 TYR A N 1
ATOM 1257 C CA . TYR A 1 148 ? -13.728 10.773 -11.201 1.00 97.94 148 TYR A CA 1
ATOM 1258 C C . TYR A 1 148 ? -13.733 9.522 -12.080 1.00 97.94 148 TYR A C 1
ATOM 1260 O O . TYR A 1 148 ? -13.790 8.398 -11.592 1.00 97.94 148 TYR A O 1
ATOM 1268 N N . THR A 1 149 ? -13.637 9.718 -13.392 1.00 97.69 149 THR A N 1
ATOM 1269 C CA . THR A 1 149 ? -13.532 8.628 -14.378 1.00 97.69 149 THR A CA 1
ATOM 1270 C C . THR A 1 149 ? -12.102 8.399 -14.863 1.00 97.69 149 THR A C 1
ATOM 1272 O O . THR A 1 149 ? -11.808 7.340 -15.406 1.00 97.69 149 THR A O 1
ATOM 1275 N N . SER A 1 150 ? -11.211 9.372 -14.655 1.00 97.44 150 SER A N 1
ATOM 1276 C CA . SER A 1 150 ? -9.785 9.285 -14.965 1.00 97.44 150 SER A CA 1
ATOM 1277 C C . SER A 1 150 ? -8.993 10.151 -13.987 1.00 97.44 150 SER A C 1
ATOM 1279 O O . SER A 1 150 ? -9.450 11.236 -13.617 1.00 97.44 150 SER A O 1
ATOM 1281 N N . PHE A 1 151 ? -7.804 9.691 -13.611 1.00 97.06 151 PHE A N 1
ATOM 1282 C CA . PHE A 1 151 ? -6.819 10.475 -12.876 1.00 97.06 151 PHE A CA 1
ATOM 1283 C C . PHE A 1 151 ? -5.422 10.225 -13.455 1.00 97.06 151 PHE A C 1
ATOM 1285 O O . PHE A 1 151 ? -5.082 9.110 -13.861 1.00 97.06 151 PHE A O 1
ATOM 1292 N N . ASN A 1 152 ? -4.606 11.270 -13.511 1.00 94.75 152 ASN A N 1
ATOM 1293 C CA . ASN A 1 152 ? -3.236 11.199 -13.993 1.00 94.75 152 ASN A CA 1
ATOM 1294 C C . ASN A 1 152 ? -2.395 12.266 -13.289 1.00 94.75 152 ASN A C 1
ATOM 1296 O O . ASN A 1 152 ? -2.876 13.381 -13.075 1.00 94.75 152 ASN A O 1
ATOM 1300 N N . VAL A 1 153 ? -1.152 11.924 -12.954 1.00 90.06 153 VAL A N 1
ATOM 1301 C CA . VAL A 1 153 ? -0.158 12.885 -12.479 1.00 90.06 153 VAL A CA 1
ATOM 1302 C C . VAL A 1 153 ? 0.885 13.079 -13.572 1.00 90.06 153 VAL A C 1
ATOM 1304 O O . VAL A 1 153 ? 1.585 12.139 -13.951 1.00 90.06 153 VAL A O 1
ATOM 1307 N N . ASN A 1 154 ? 1.022 14.312 -14.054 1.00 88.31 154 ASN A N 1
ATOM 1308 C CA . ASN A 1 154 ? 2.157 14.693 -14.886 1.00 88.31 154 ASN A CA 1
ATOM 1309 C C . ASN A 1 154 ? 3.319 15.045 -13.964 1.00 88.31 154 ASN A C 1
ATOM 1311 O O . ASN A 1 154 ? 3.292 16.065 -13.279 1.00 88.31 154 ASN A O 1
ATOM 1315 N N . ASN A 1 155 ? 4.313 14.167 -13.913 1.00 78.50 155 ASN A N 1
ATOM 1316 C CA . ASN A 1 155 ? 5.483 14.367 -13.075 1.00 78.50 155 ASN A CA 1
ATOM 1317 C C . ASN A 1 155 ? 6.542 15.140 -13.861 1.00 78.50 155 ASN A C 1
ATOM 1319 O O . ASN A 1 155 ? 7.158 14.598 -14.778 1.00 78.50 155 ASN A O 1
ATOM 1323 N N . GLU A 1 156 ? 6.751 16.402 -13.494 1.00 66.62 156 GLU A N 1
ATOM 1324 C CA . GLU A 1 156 ? 7.886 17.194 -13.960 1.00 66.62 156 GLU A CA 1
ATOM 1325 C C . GLU A 1 156 ? 9.051 17.006 -12.983 1.00 66.62 156 GLU A C 1
ATOM 1327 O O . GLU A 1 156 ? 8.992 17.420 -11.827 1.00 66.62 156 GLU A O 1
ATOM 1332 N N . GLY A 1 157 ? 10.111 16.334 -13.427 1.00 62.44 157 GLY A N 1
ATOM 1333 C CA . GLY A 1 157 ? 11.290 16.084 -12.605 1.00 62.44 157 GLY A CA 1
ATOM 1334 C C . GLY A 1 157 ? 12.474 15.608 -13.437 1.00 62.44 157 GLY A C 1
ATOM 1335 O O . GLY A 1 157 ? 12.308 14.906 -14.432 1.00 62.44 157 GLY A O 1
ATOM 1336 N N . SER A 1 158 ? 13.682 16.000 -13.031 1.00 59.72 158 SER A N 1
ATOM 1337 C CA . SER A 1 158 ? 14.936 15.582 -13.673 1.00 59.72 158 SER A CA 1
ATOM 1338 C C . SER A 1 158 ? 15.315 14.131 -13.361 1.00 59.72 158 SER A C 1
ATOM 1340 O O . SER A 1 158 ? 16.075 13.524 -14.116 1.00 59.72 158 SER A O 1
ATOM 1342 N N . SER A 1 159 ? 14.777 13.566 -12.276 1.00 68.12 159 SER A N 1
ATOM 1343 C CA . SER A 1 159 ? 15.058 12.202 -11.831 1.00 68.12 159 SER A CA 1
ATOM 1344 C C . SER A 1 159 ? 13.870 11.273 -12.106 1.00 68.12 159 SER A C 1
ATOM 1346 O O . SER A 1 159 ? 12.758 11.559 -11.657 1.00 68.12 159 SER A O 1
ATOM 1348 N N . PRO A 1 160 ? 14.079 10.153 -12.819 1.00 72.94 160 PRO A N 1
ATOM 1349 C CA . PRO A 1 160 ? 13.029 9.171 -13.052 1.00 72.94 160 PRO A CA 1
ATOM 1350 C C . PRO A 1 160 ? 12.683 8.444 -11.747 1.00 72.94 160 PRO A C 1
ATOM 1352 O O . PRO A 1 160 ? 13.560 7.925 -11.058 1.00 72.94 160 PRO A O 1
ATOM 1355 N N . PHE A 1 161 ? 11.394 8.394 -11.418 1.00 86.44 161 PHE A N 1
ATOM 1356 C CA . PHE A 1 161 ? 10.879 7.609 -10.300 1.00 86.44 161 PHE A CA 1
ATOM 1357 C C . PHE A 1 161 ? 10.408 6.235 -10.794 1.00 86.44 161 PHE A C 1
ATOM 1359 O O . PHE A 1 161 ? 9.847 6.118 -11.884 1.00 86.44 161 PHE A O 1
ATOM 1366 N N . LEU A 1 162 ? 10.630 5.198 -9.982 1.00 94.44 162 LEU A N 1
ATOM 1367 C CA . LEU A 1 162 ? 10.178 3.829 -10.264 1.00 94.44 162 LEU A CA 1
ATOM 1368 C C . LEU A 1 162 ? 9.032 3.374 -9.348 1.00 94.44 162 LEU A C 1
ATOM 1370 O O . LEU A 1 162 ? 8.334 2.416 -9.673 1.00 94.44 162 LEU A O 1
ATOM 1374 N N . PHE A 1 163 ? 8.798 4.077 -8.235 1.00 93.62 163 PHE A N 1
ATOM 1375 C CA . PHE A 1 163 ? 7.714 3.750 -7.314 1.00 93.62 163 PHE A CA 1
ATOM 1376 C C . PHE A 1 163 ? 6.336 4.014 -7.951 1.00 93.62 163 PHE A C 1
ATOM 1378 O O . PHE A 1 163 ? 6.163 4.982 -8.698 1.00 93.62 163 PHE A O 1
ATOM 1385 N N . PRO A 1 164 ? 5.320 3.190 -7.654 1.00 97.00 164 PRO A N 1
ATOM 1386 C CA . PRO A 1 164 ? 3.972 3.420 -8.143 1.00 97.00 164 PRO A CA 1
ATOM 1387 C C . PRO A 1 164 ? 3.285 4.547 -7.365 1.00 97.00 164 PRO A C 1
ATOM 1389 O O . PRO A 1 164 ? 3.611 4.848 -6.213 1.00 97.00 164 PRO A O 1
ATOM 1392 N N . MET A 1 165 ? 2.268 5.136 -7.987 1.00 97.44 165 MET A N 1
ATOM 1393 C CA . MET A 1 165 ? 1.341 6.052 -7.326 1.00 97.44 165 MET A CA 1
ATOM 1394 C C . MET A 1 165 ? -0.064 5.468 -7.420 1.00 97.44 165 MET A C 1
ATOM 1396 O O . MET A 1 165 ? -0.545 5.168 -8.513 1.00 97.44 165 MET A O 1
ATOM 1400 N N . VAL A 1 166 ? -0.736 5.306 -6.284 1.00 98.56 166 VAL A N 1
ATOM 1401 C CA . VAL A 1 166 ? -2.109 4.807 -6.224 1.00 98.56 166 VAL A CA 1
ATOM 1402 C C . VAL A 1 166 ? -3.019 5.905 -5.706 1.00 98.56 166 VAL A C 1
ATOM 1404 O O . VAL A 1 166 ? -2.786 6.479 -4.647 1.00 98.56 166 VAL A O 1
ATOM 1407 N N . THR A 1 167 ? -4.075 6.198 -6.454 1.00 98.50 167 THR A N 1
ATOM 1408 C CA . THR A 1 167 ? -5.034 7.245 -6.109 1.00 98.50 167 THR A CA 1
ATOM 1409 C C . THR A 1 167 ? -6.447 6.695 -6.150 1.00 98.50 167 THR A C 1
ATOM 1411 O O . THR A 1 167 ? -6.787 5.968 -7.075 1.00 98.50 167 THR A O 1
ATOM 1414 N N . TRP A 1 168 ? -7.305 7.062 -5.201 1.00 98.62 168 TRP A N 1
ATOM 1415 C CA . TRP A 1 168 ? -8.740 6.763 -5.276 1.00 98.62 168 TRP A CA 1
ATOM 1416 C C . TRP A 1 168 ? -9.606 7.978 -4.964 1.00 98.62 168 TRP A C 1
ATOM 1418 O O . TRP A 1 168 ? -9.176 8.925 -4.305 1.00 98.62 168 TRP A O 1
ATOM 1428 N N . GLY A 1 169 ? -10.822 7.972 -5.498 1.00 98.25 169 GLY A N 1
ATOM 1429 C CA . GLY A 1 169 ? -11.785 9.056 -5.319 1.00 98.25 169 GLY A CA 1
ATOM 1430 C C . GLY A 1 169 ? -12.852 8.758 -4.272 1.00 98.25 169 GLY A C 1
ATOM 1431 O O . GLY A 1 169 ? -12.786 7.792 -3.508 1.00 98.25 169 GLY A O 1
ATOM 1432 N N . LYS A 1 170 ? -13.883 9.596 -4.278 1.00 98.38 170 LYS A N 1
ATOM 1433 C CA . LYS A 1 170 ? -15.138 9.376 -3.567 1.00 98.38 170 LYS A CA 1
ATOM 1434 C C . LYS A 1 170 ? -15.885 8.200 -4.199 1.00 98.38 170 LYS A C 1
ATOM 1436 O O . LYS A 1 170 ? -16.156 8.214 -5.399 1.00 98.38 170 LYS A O 1
ATOM 1441 N N . PHE A 1 171 ? -16.248 7.209 -3.388 1.00 97.50 171 PHE A N 1
ATOM 1442 C CA . PHE A 1 171 ? -17.120 6.127 -3.836 1.00 97.50 171 PHE A CA 1
ATOM 1443 C C . PHE A 1 171 ? -18.552 6.620 -4.107 1.00 97.50 171 PHE A C 1
ATOM 1445 O O . PHE A 1 171 ? -18.976 7.659 -3.592 1.00 97.50 171 PHE A O 1
ATOM 1452 N N . PHE A 1 172 ? -19.302 5.874 -4.913 1.00 98.25 172 PHE A N 1
ATOM 1453 C CA . PHE A 1 172 ? -20.643 6.228 -5.371 1.00 98.25 172 PHE A CA 1
ATOM 1454 C C . PHE A 1 172 ? -21.512 4.985 -5.586 1.00 98.25 172 PHE A C 1
ATOM 1456 O O . PHE A 1 172 ? -21.001 3.909 -5.896 1.00 98.25 172 PHE A O 1
ATOM 1463 N N . ASP A 1 173 ? -22.827 5.141 -5.448 1.00 98.00 173 ASP A N 1
ATOM 1464 C CA . ASP A 1 173 ? -23.787 4.068 -5.700 1.00 98.00 173 ASP A CA 1
ATOM 1465 C C . ASP A 1 173 ? -24.093 3.933 -7.200 1.00 98.00 173 ASP A C 1
ATOM 1467 O O . ASP A 1 173 ? -24.327 4.924 -7.898 1.00 98.00 173 ASP A O 1
ATOM 1471 N N . LYS A 1 174 ? -24.116 2.697 -7.701 1.00 97.06 174 LYS A N 1
ATOM 1472 C CA . LYS A 1 174 ? -24.539 2.347 -9.061 1.00 97.06 174 LYS A CA 1
ATOM 1473 C C . LYS A 1 174 ? -25.091 0.923 -9.090 1.00 97.06 174 LYS A C 1
ATOM 1475 O O . LYS A 1 174 ? -24.391 -0.013 -8.723 1.00 97.06 174 LYS A O 1
ATOM 1480 N N . ASP A 1 175 ? -26.323 0.746 -9.563 1.00 95.81 175 ASP A N 1
ATOM 1481 C CA . ASP A 1 175 ? -26.965 -0.570 -9.727 1.00 95.81 175 ASP A CA 1
ATOM 1482 C C . ASP A 1 175 ? -26.919 -1.440 -8.449 1.00 95.81 175 ASP A C 1
ATOM 1484 O O . ASP A 1 175 ? -26.524 -2.603 -8.496 1.00 95.81 175 ASP A O 1
ATOM 1488 N N . ASN A 1 176 ? -27.276 -0.864 -7.291 1.00 95.19 176 ASN A N 1
ATOM 1489 C CA . ASN A 1 176 ? -27.190 -1.490 -5.956 1.00 95.19 176 ASN A CA 1
ATOM 1490 C C . ASN A 1 176 ? -25.773 -1.899 -5.505 1.00 95.19 176 ASN A C 1
ATOM 1492 O O . ASN A 1 176 ? -25.629 -2.685 -4.569 1.00 95.19 176 ASN A O 1
ATOM 1496 N N . ARG A 1 177 ? -24.733 -1.359 -6.143 1.00 97.88 177 ARG A N 1
ATOM 1497 C CA . ARG A 1 177 ? -23.330 -1.551 -5.766 1.00 97.88 177 ARG A CA 1
ATOM 1498 C C . ARG A 1 177 ? -22.696 -0.232 -5.361 1.00 97.88 177 ARG A C 1
ATOM 1500 O O . ARG A 1 177 ? -23.035 0.813 -5.910 1.00 97.88 177 ARG A O 1
ATOM 1507 N N . VAL A 1 178 ? -21.729 -0.298 -4.454 1.00 98.56 178 VAL A N 1
ATOM 1508 C CA . VAL A 1 178 ? -20.865 0.828 -4.094 1.00 98.56 178 VAL A CA 1
ATOM 1509 C C . VAL A 1 178 ? -19.566 0.694 -4.876 1.00 98.56 178 VAL A C 1
ATOM 1511 O O . VAL A 1 178 ? -18.788 -0.228 -4.640 1.00 98.56 178 VAL A O 1
ATOM 1514 N N . LEU A 1 179 ? -19.321 1.611 -5.808 1.00 98.75 179 LEU A N 1
ATOM 1515 C CA . LEU A 1 179 ? -18.124 1.621 -6.645 1.00 98.75 179 LEU A CA 1
ATOM 1516 C C . LEU A 1 179 ? -17.155 2.712 -6.193 1.00 98.75 179 LEU A C 1
ATOM 1518 O O . LEU A 1 179 ? -17.580 3.798 -5.807 1.00 98.75 179 LEU A O 1
ATOM 1522 N N . ILE A 1 180 ? -15.852 2.451 -6.284 1.00 98.69 180 ILE A N 1
ATOM 1523 C CA . ILE A 1 180 ? -14.800 3.446 -6.053 1.00 98.69 180 ILE A CA 1
ATOM 1524 C C . ILE A 1 180 ? -13.893 3.557 -7.282 1.00 98.69 180 ILE A C 1
ATOM 1526 O O . ILE A 1 180 ? -13.421 2.526 -7.769 1.00 98.69 180 ILE A O 1
ATOM 1530 N N . PRO A 1 181 ? -13.617 4.769 -7.795 1.00 98.69 181 PRO A N 1
ATOM 1531 C CA . PRO A 1 181 ? -12.620 4.924 -8.839 1.00 98.69 181 PRO A CA 1
ATOM 1532 C C . PRO A 1 181 ? -11.231 4.767 -8.216 1.00 98.69 181 PRO A C 1
ATOM 1534 O O . PRO A 1 181 ? -10.879 5.482 -7.273 1.00 98.69 181 PRO A O 1
ATOM 1537 N N . LEU A 1 182 ? -10.461 3.810 -8.729 1.00 98.81 182 LEU A N 1
ATOM 1538 C CA . LEU A 1 182 ? -9.107 3.486 -8.296 1.00 98.81 182 LEU A CA 1
ATOM 1539 C C . LEU A 1 182 ? -8.158 3.607 -9.483 1.00 98.81 182 LEU A C 1
ATOM 1541 O O . LEU A 1 182 ? -8.377 3.000 -10.529 1.00 98.81 182 LEU A O 1
ATOM 1545 N N . THR A 1 183 ? -7.086 4.361 -9.294 1.00 98.81 183 THR A N 1
ATOM 1546 C CA . THR A 1 183 ? -6.057 4.608 -10.297 1.00 98.81 183 THR A CA 1
ATOM 1547 C C . THR A 1 183 ? -4.717 4.103 -9.806 1.00 98.81 183 THR A C 1
ATOM 1549 O O . THR A 1 183 ? -4.323 4.421 -8.686 1.00 98.81 183 THR A O 1
ATOM 1552 N N . ILE A 1 184 ? -3.997 3.378 -10.657 1.00 98.62 184 ILE A N 1
ATOM 1553 C CA . ILE A 1 184 ? -2.569 3.108 -10.479 1.00 98.62 184 ILE A CA 1
ATOM 1554 C C . ILE A 1 184 ? -1.799 3.795 -11.607 1.00 98.62 184 ILE A C 1
ATOM 1556 O O . ILE A 1 184 ? -2.181 3.688 -12.772 1.00 98.62 184 ILE A O 1
ATOM 1560 N N . GLN A 1 185 ? -0.738 4.513 -11.253 1.00 97.69 185 GLN A N 1
ATOM 1561 C CA . GLN A 1 185 ? 0.245 5.064 -12.177 1.00 97.69 185 GLN A CA 1
ATOM 1562 C C . GLN A 1 185 ? 1.594 4.404 -11.930 1.00 97.69 185 GLN A C 1
ATOM 1564 O O . GLN A 1 185 ? 2.023 4.263 -10.783 1.00 97.69 185 GLN A O 1
ATOM 1569 N N . VAL A 1 186 ? 2.255 4.008 -13.013 1.00 97.12 186 VAL A N 1
ATOM 1570 C CA . VAL A 1 186 ? 3.538 3.304 -12.967 1.00 97.12 186 VAL A CA 1
ATOM 1571 C C . VAL A 1 186 ? 4.492 3.821 -14.033 1.00 97.12 186 VAL A C 1
ATOM 1573 O O . VAL A 1 186 ? 4.074 4.399 -15.041 1.00 97.12 186 VAL A O 1
ATOM 1576 N N . HIS A 1 187 ? 5.782 3.574 -13.820 1.00 96.25 187 HIS A N 1
ATOM 1577 C CA . HIS A 1 187 ? 6.803 3.748 -14.842 1.00 96.25 187 HIS A CA 1
ATOM 1578 C C . HIS A 1 187 ? 6.871 2.498 -15.730 1.00 96.25 187 HIS A C 1
ATOM 1580 O O . HIS A 1 187 ? 7.028 1.384 -15.226 1.00 96.25 187 HIS A O 1
ATOM 1586 N N . HIS A 1 188 ? 6.790 2.666 -17.055 1.00 95.50 188 HIS A N 1
ATOM 1587 C CA . HIS A 1 188 ? 6.658 1.531 -17.982 1.00 95.50 188 HIS A CA 1
ATOM 1588 C C . HIS A 1 188 ? 7.868 0.589 -17.936 1.00 95.50 188 HIS A C 1
ATOM 1590 O O . HIS A 1 188 ? 7.716 -0.622 -18.009 1.00 95.50 188 HIS A O 1
ATOM 1596 N N . ALA A 1 189 ? 9.065 1.135 -17.694 1.00 96.12 189 ALA A N 1
ATOM 1597 C CA . ALA A 1 189 ? 10.283 0.339 -17.521 1.00 96.12 189 ALA A CA 1
ATOM 1598 C C . ALA A 1 189 ? 10.185 -0.759 -16.447 1.00 96.12 189 ALA A C 1
ATOM 1600 O O . ALA A 1 189 ? 10.841 -1.787 -16.582 1.00 96.12 189 ALA A O 1
ATOM 1601 N N . VAL A 1 190 ? 9.382 -0.564 -15.394 1.00 97.12 190 VAL A N 1
ATOM 1602 C CA . VAL A 1 190 ? 9.274 -1.527 -14.285 1.00 97.12 190 VAL A CA 1
ATOM 1603 C C . VAL A 1 190 ? 7.929 -2.223 -14.226 1.00 97.12 190 VAL A C 1
ATOM 1605 O O . VAL A 1 190 ? 7.852 -3.283 -13.625 1.00 97.12 190 VAL A O 1
ATOM 1608 N N . ALA A 1 191 ? 6.883 -1.723 -14.885 1.00 97.50 191 ALA A N 1
ATOM 1609 C CA . ALA A 1 191 ? 5.574 -2.366 -14.868 1.00 97.50 191 ALA A CA 1
ATOM 1610 C C . ALA A 1 191 ? 4.792 -2.143 -16.168 1.00 97.50 191 ALA A C 1
ATOM 1612 O O . ALA A 1 191 ? 4.516 -1.015 -16.575 1.00 97.50 191 ALA A O 1
ATOM 1613 N N . ASP A 1 192 ? 4.366 -3.254 -16.760 1.00 97.31 192 ASP A N 1
ATOM 1614 C CA . ASP A 1 192 ? 3.488 -3.315 -17.934 1.00 97.31 192 ASP A CA 1
ATOM 1615 C C . ASP A 1 192 ? 2.009 -3.484 -17.539 1.00 97.31 192 ASP A C 1
ATOM 1617 O O . ASP A 1 192 ? 1.692 -3.825 -16.395 1.00 97.31 192 ASP A O 1
ATOM 1621 N N . GLY A 1 193 ? 1.097 -3.348 -18.510 1.00 97.44 193 GLY A N 1
ATOM 1622 C CA . GLY A 1 193 ? -0.350 -3.494 -18.285 1.00 97.44 193 GLY A CA 1
ATOM 1623 C C . GLY A 1 193 ? -0.752 -4.832 -17.645 1.00 97.44 193 GLY A C 1
ATOM 1624 O O . GLY A 1 193 ? -1.715 -4.882 -16.880 1.00 97.44 193 GLY A O 1
ATOM 1625 N N . TYR A 1 194 ? 0.027 -5.895 -17.881 1.00 98.25 194 TYR A N 1
ATOM 1626 C CA . TYR A 1 194 ? -0.117 -7.178 -17.190 1.00 98.25 194 TYR A CA 1
ATOM 1627 C C . TYR A 1 194 ? 0.004 -7.031 -15.664 1.00 98.25 194 TYR A C 1
ATOM 1629 O O . TYR A 1 194 ? -0.896 -7.445 -14.936 1.00 98.25 194 TYR A O 1
ATOM 1637 N N . HIS A 1 195 ? 1.046 -6.361 -15.171 1.00 98.56 195 HIS A N 1
ATOM 1638 C CA . HIS A 1 195 ? 1.275 -6.153 -13.739 1.00 98.56 195 HIS A CA 1
ATOM 1639 C C . HIS A 1 195 ? 0.160 -5.299 -13.122 1.00 98.56 195 HIS A C 1
ATOM 1641 O O . HIS A 1 195 ? -0.368 -5.631 -12.061 1.00 98.56 195 HIS A O 1
ATOM 1647 N N . CYS A 1 196 ? -0.284 -4.246 -13.819 1.00 98.69 196 CYS A N 1
ATOM 1648 C CA . CYS A 1 196 ? -1.441 -3.459 -13.383 1.00 98.69 196 CYS A CA 1
ATOM 1649 C C . CYS A 1 196 ? -2.718 -4.314 -13.286 1.00 98.69 196 CYS A C 1
ATOM 1651 O O . CYS A 1 196 ? -3.501 -4.141 -12.352 1.00 98.69 196 CYS A O 1
ATOM 1653 N N . SER A 1 197 ? -2.925 -5.269 -14.201 1.00 98.56 197 SER A N 1
ATOM 1654 C CA . SER A 1 197 ? -4.072 -6.186 -14.136 1.00 98.56 197 SER A CA 1
ATOM 1655 C C . SER A 1 197 ? -4.031 -7.101 -12.904 1.00 98.56 197 SER A C 1
ATOM 1657 O O . SER A 1 197 ? -5.077 -7.365 -12.301 1.00 98.56 197 SER A O 1
ATOM 1659 N N . LEU A 1 198 ? -2.835 -7.525 -12.478 1.00 98.69 198 LEU A N 1
ATOM 1660 C CA . LEU A 1 198 ? -2.639 -8.312 -11.259 1.00 98.69 198 LEU A CA 1
ATOM 1661 C C . LEU A 1 198 ? -2.953 -7.485 -10.007 1.00 98.69 198 LEU A C 1
ATOM 1663 O O . LEU A 1 198 ? -3.686 -7.952 -9.136 1.00 98.69 198 LEU A O 1
ATOM 1667 N N . PHE A 1 199 ? -2.505 -6.224 -9.967 1.00 98.88 199 PHE A N 1
ATOM 1668 C CA . PHE A 1 199 ? -2.862 -5.282 -8.904 1.00 98.88 199 PHE A CA 1
ATOM 1669 C C . PHE A 1 199 ? -4.385 -5.148 -8.745 1.00 98.88 199 PHE A C 1
ATOM 1671 O O . PHE A 1 199 ? -4.916 -5.359 -7.653 1.00 98.88 199 PHE A O 1
ATOM 1678 N N . PHE A 1 200 ? -5.112 -4.858 -9.831 1.00 98.81 200 PHE A N 1
ATOM 1679 C CA . PHE A 1 200 ? -6.572 -4.732 -9.766 1.00 98.81 200 PHE A CA 1
ATOM 1680 C C . PHE A 1 200 ? -7.253 -6.051 -9.392 1.00 98.81 200 PHE A C 1
ATOM 1682 O O . PHE A 1 200 ? -8.236 -6.041 -8.651 1.00 98.81 200 PHE A O 1
ATOM 1689 N N . SER A 1 201 ? -6.736 -7.185 -9.866 1.00 98.56 201 SER A N 1
ATOM 1690 C CA . SER A 1 201 ? -7.264 -8.511 -9.523 1.00 98.56 201 SER A CA 1
ATOM 1691 C C . SER A 1 201 ? -7.130 -8.811 -8.029 1.00 98.56 201 SER A C 1
ATOM 1693 O O . SER A 1 201 ? -8.084 -9.286 -7.410 1.00 98.56 201 SER A O 1
ATOM 1695 N N . ASP A 1 202 ? -5.984 -8.489 -7.429 1.00 98.62 202 ASP A N 1
ATOM 1696 C CA . ASP A 1 202 ? -5.752 -8.666 -5.996 1.00 98.62 202 ASP A CA 1
ATOM 1697 C C . ASP A 1 202 ? -6.632 -7.745 -5.153 1.00 98.62 202 ASP A C 1
ATOM 1699 O O . ASP A 1 202 ? -7.253 -8.207 -4.191 1.00 98.62 202 ASP A O 1
ATOM 1703 N N . VAL A 1 203 ? -6.749 -6.468 -5.537 1.00 98.88 203 VAL A N 1
ATOM 1704 C CA . VAL A 1 203 ? -7.660 -5.529 -4.869 1.00 98.88 203 VAL A CA 1
ATOM 1705 C C . VAL A 1 203 ? -9.093 -6.054 -4.939 1.00 98.88 203 VAL A C 1
ATOM 1707 O O . VAL A 1 203 ? -9.717 -6.211 -3.891 1.00 98.88 203 VAL A O 1
ATOM 1710 N N . ASN A 1 204 ? -9.589 -6.412 -6.129 1.00 98.62 204 ASN A N 1
ATOM 1711 C CA . ASN A 1 204 ? -10.938 -6.960 -6.319 1.00 98.62 204 ASN A CA 1
ATOM 1712 C C . ASN A 1 204 ? -11.187 -8.199 -5.446 1.00 98.62 204 ASN A C 1
ATOM 1714 O O . ASN A 1 204 ? -12.234 -8.310 -4.802 1.00 98.62 204 ASN A O 1
ATOM 1718 N N . ARG A 1 205 ? -10.213 -9.115 -5.366 1.00 98.25 205 ARG A N 1
ATOM 1719 C CA . ARG A 1 205 ? -10.310 -10.319 -4.530 1.00 98.25 205 ARG A CA 1
ATOM 1720 C C . ARG A 1 205 ? -10.456 -9.970 -3.048 1.00 98.25 205 ARG A C 1
ATOM 1722 O O . ARG A 1 205 ? -11.302 -10.557 -2.372 1.00 98.25 205 ARG A O 1
ATOM 1729 N N . MET A 1 206 ? -9.665 -9.014 -2.558 1.00 98.31 206 MET A N 1
ATOM 1730 C CA . MET A 1 206 ? -9.668 -8.591 -1.155 1.00 98.31 206 MET A CA 1
ATOM 1731 C C . MET A 1 206 ? -10.931 -7.818 -0.766 1.00 98.31 206 MET A C 1
ATOM 1733 O O . MET A 1 206 ? -11.511 -8.104 0.281 1.00 98.31 206 MET A O 1
ATOM 1737 N N . VAL A 1 207 ? -11.388 -6.879 -1.601 1.00 98.50 207 VAL A N 1
ATOM 1738 C CA . VAL A 1 207 ? -12.593 -6.074 -1.315 1.00 98.50 207 VAL A CA 1
ATOM 1739 C C . VAL A 1 207 ? -13.885 -6.886 -1.417 1.00 98.50 207 VAL A C 1
ATOM 1741 O O . VAL A 1 207 ? -14.838 -6.578 -0.706 1.00 98.50 207 VAL A O 1
ATOM 1744 N N . SER A 1 208 ? -13.900 -7.943 -2.239 1.00 97.50 208 SER A N 1
ATOM 1745 C CA . SER A 1 208 ? -15.038 -8.869 -2.355 1.00 97.50 208 SER A CA 1
ATOM 1746 C C . SER A 1 208 ? -15.072 -9.905 -1.227 1.00 97.50 208 SER A C 1
ATOM 1748 O O . SER A 1 208 ? -16.126 -10.452 -0.923 1.00 97.50 208 SER A O 1
ATOM 1750 N N . ASN A 1 209 ? -13.931 -10.180 -0.580 1.00 94.69 209 ASN A N 1
ATOM 1751 C CA . ASN A 1 209 ? -13.810 -11.185 0.485 1.00 94.69 209 ASN A CA 1
ATOM 1752 C C . ASN A 1 209 ? -13.156 -10.617 1.763 1.00 94.69 209 ASN A C 1
ATOM 1754 O O . ASN A 1 209 ? -12.233 -11.228 2.314 1.00 94.69 209 ASN A O 1
ATOM 1758 N N . PRO A 1 210 ? -13.621 -9.474 2.302 1.00 95.31 210 PRO A N 1
ATOM 1759 C CA . PRO A 1 210 ? -12.912 -8.740 3.352 1.00 95.31 210 PRO A CA 1
ATOM 1760 C C . PRO A 1 210 ? -12.707 -9.566 4.629 1.00 95.31 210 PRO A C 1
ATOM 1762 O O . PRO A 1 210 ? -11.677 -9.444 5.284 1.00 95.31 210 PRO A O 1
ATOM 1765 N N . LYS A 1 211 ? -13.633 -10.477 4.956 1.00 89.94 211 LYS A N 1
ATOM 1766 C CA . LYS A 1 211 ? -13.539 -11.376 6.122 1.00 89.94 211 LYS A CA 1
ATOM 1767 C C . LYS A 1 211 ? -12.303 -12.283 6.104 1.00 89.94 211 LYS A C 1
ATOM 1769 O O . LYS A 1 211 ? -11.849 -12.677 7.175 1.00 89.94 211 LYS A O 1
ATOM 1774 N N . GLN A 1 212 ? -11.782 -12.640 4.928 1.00 86.81 212 GLN A N 1
ATOM 1775 C CA . GLN A 1 212 ? -10.603 -13.501 4.794 1.00 86.81 212 GLN A CA 1
ATOM 1776 C C . GLN A 1 212 ? -9.306 -12.737 5.078 1.00 86.81 212 GLN A C 1
ATOM 1778 O O . GLN A 1 212 ? -8.400 -13.284 5.703 1.00 86.81 212 GLN A O 1
ATOM 1783 N N . TYR A 1 213 ? -9.235 -11.479 4.643 1.00 89.12 213 TYR A N 1
ATOM 1784 C CA . TYR A 1 213 ? -8.003 -10.686 4.637 1.00 89.12 213 TYR A CA 1
ATOM 1785 C C . TYR A 1 213 ? -7.918 -9.707 5.805 1.00 89.12 213 TYR A C 1
ATOM 1787 O O . TYR A 1 213 ? -6.871 -9.551 6.423 1.00 89.12 213 TYR A O 1
ATOM 1795 N N . LEU A 1 214 ? -9.039 -9.082 6.155 1.00 89.25 214 LEU A N 1
ATOM 1796 C CA . LEU A 1 214 ? -9.134 -8.063 7.197 1.00 89.25 214 LEU A CA 1
ATOM 1797 C C . LEU A 1 214 ? -9.483 -8.676 8.549 1.00 89.25 214 LEU A C 1
ATOM 1799 O O . LEU A 1 214 ? -10.195 -8.050 9.339 1.00 89.25 214 LEU A O 1
ATOM 1803 N N . ARG A 1 215 ? -9.048 -9.920 8.803 1.00 72.00 215 ARG A N 1
ATOM 1804 C CA . ARG A 1 215 ? -9.321 -10.621 10.059 1.00 72.00 215 ARG A CA 1
ATOM 1805 C C . ARG A 1 215 ? -8.749 -9.807 11.212 1.00 72.00 215 ARG A C 1
ATOM 1807 O O . ARG A 1 215 ? -7.600 -9.945 11.598 1.00 72.00 215 ARG A O 1
ATOM 1814 N N . THR A 1 216 ? -9.602 -8.994 11.808 1.00 59.19 216 THR A N 1
ATOM 1815 C CA . THR A 1 216 ? -9.513 -8.639 13.208 1.00 59.19 216 THR A CA 1
ATOM 1816 C C . THR A 1 216 ? -10.130 -9.833 13.896 1.00 59.19 216 THR A C 1
ATOM 1818 O O . THR A 1 216 ? -11.361 -9.955 13.909 1.00 59.19 216 THR A O 1
ATOM 1821 N N . SER A 1 217 ? -9.353 -10.801 14.386 1.00 44.44 217 SER A N 1
ATOM 1822 C CA . SER A 1 217 ? -10.028 -11.806 15.198 1.00 44.44 217 SER A CA 1
ATOM 1823 C C . SER A 1 217 ? -10.755 -11.039 16.316 1.00 44.44 217 SER A C 1
ATOM 1825 O O . SER A 1 217 ? -10.214 -10.109 16.914 1.00 44.44 217 SER A O 1
ATOM 1827 N N . LYS A 1 218 ? -12.022 -11.364 16.602 1.00 41.94 218 LYS A N 1
ATOM 1828 C CA . LYS A 1 218 ? -12.712 -10.799 17.781 1.00 41.94 218 LYS A CA 1
ATOM 1829 C C . LYS A 1 218 ? -11.919 -11.065 19.081 1.00 41.94 218 LYS A C 1
ATOM 1831 O O . LYS A 1 218 ? -12.209 -10.455 20.106 1.00 41.94 218 LYS A O 1
ATOM 1836 N N . LYS A 1 219 ? -10.917 -11.959 19.036 1.00 45.25 219 LYS A N 1
ATOM 1837 C CA . LYS A 1 219 ? -9.869 -12.133 20.049 1.00 45.25 219 LYS A CA 1
ATOM 1838 C C . LYS A 1 219 ? -8.825 -11.000 20.029 1.00 45.25 219 LYS A C 1
ATOM 1840 O O . LYS A 1 219 ? -8.578 -10.437 21.090 1.00 45.25 219 LYS A O 1
ATOM 1845 N N . GLU A 1 220 ? -8.299 -10.612 18.870 1.00 47.06 220 GLU A N 1
ATOM 1846 C CA . GLU A 1 220 ? -7.282 -9.564 18.676 1.00 47.06 220 GLU A CA 1
ATOM 1847 C C . GLU A 1 220 ? -7.824 -8.130 18.817 1.00 47.06 220 GLU A C 1
ATOM 1849 O O . GLU A 1 220 ? -7.175 -7.293 19.422 1.00 47.06 220 GLU A O 1
ATOM 1854 N N . ALA A 1 221 ? -9.051 -7.799 18.403 1.00 52.91 221 ALA A N 1
ATOM 1855 C CA . ALA A 1 221 ? -9.588 -6.443 18.649 1.00 52.91 221 ALA A CA 1
ATOM 1856 C C . ALA A 1 221 ? -9.847 -6.150 20.147 1.00 52.91 221 ALA A C 1
ATOM 1858 O O . ALA A 1 221 ? -10.094 -5.012 20.545 1.00 52.91 221 ALA A O 1
ATOM 1859 N N . GLY A 1 222 ? -9.805 -7.178 21.001 1.00 61.56 222 GLY A N 1
ATOM 1860 C CA . GLY A 1 222 ? -10.050 -7.050 22.430 1.00 61.56 222 GLY A CA 1
ATOM 1861 C C . GLY A 1 222 ? -8.933 -6.344 23.193 1.00 61.56 222 GLY A C 1
ATOM 1862 O O . GLY A 1 222 ? -9.223 -5.843 24.281 1.00 61.56 222 GLY A O 1
ATOM 1863 N N . TYR A 1 223 ? -7.700 -6.308 22.673 1.00 74.81 223 TYR A N 1
ATOM 1864 C CA . TYR A 1 223 ? -6.563 -5.741 23.401 1.00 74.81 223 TYR A CA 1
ATOM 1865 C C . TYR A 1 223 ? -6.422 -4.223 23.235 1.00 74.81 223 TYR A C 1
ATOM 1867 O O . TYR A 1 223 ? -5.871 -3.565 24.110 1.00 74.81 223 TYR A O 1
ATOM 1875 N N . THR A 1 224 ? -6.958 -3.635 22.164 1.00 77.19 224 THR A N 1
ATOM 1876 C CA . THR A 1 224 ? -6.775 -2.205 21.852 1.00 77.19 224 THR A CA 1
ATOM 1877 C C . THR A 1 224 ? -7.350 -1.279 22.927 1.00 77.19 224 THR A C 1
ATOM 1879 O O . THR A 1 224 ? -6.767 -0.244 23.221 1.00 77.19 224 THR A O 1
ATOM 1882 N N . ARG A 1 225 ? -8.431 -1.677 23.615 1.00 82.06 225 ARG A N 1
ATOM 1883 C CA . ARG A 1 225 ? -8.980 -0.939 24.778 1.00 82.06 225 ARG A CA 1
ATOM 1884 C C . ARG A 1 225 ? -8.033 -0.865 25.983 1.00 82.06 225 ARG A C 1
ATOM 1886 O O . ARG A 1 225 ? -8.255 -0.050 26.875 1.00 82.06 225 ARG A O 1
ATOM 1893 N N . TYR A 1 226 ? -7.015 -1.723 26.019 1.00 87.31 226 TYR A N 1
ATOM 1894 C CA . TYR A 1 226 ? -5.969 -1.747 27.041 1.00 87.31 226 TYR A CA 1
ATOM 1895 C C . TYR A 1 226 ? -4.760 -0.889 26.655 1.00 87.31 226 TYR A C 1
ATOM 1897 O O . TYR A 1 226 ? -3.805 -0.813 27.427 1.00 87.31 226 TYR A O 1
ATOM 1905 N N . LEU A 1 227 ? -4.813 -0.228 25.495 1.00 87.31 227 LEU A N 1
ATOM 1906 C CA . LEU A 1 227 ? -3.828 0.750 25.060 1.00 87.31 227 LEU A CA 1
ATOM 1907 C C . LEU A 1 227 ? -4.334 2.183 25.298 1.00 87.31 227 LEU A C 1
ATOM 1909 O O . LEU A 1 227 ? -5.547 2.435 25.314 1.00 87.31 227 LEU A O 1
ATOM 1913 N N . ASP A 1 228 ? -3.418 3.111 25.555 1.00 83.94 228 ASP A N 1
ATOM 1914 C CA . ASP A 1 228 ? -3.694 4.548 25.530 1.00 83.94 228 ASP A CA 1
ATOM 1915 C C . ASP A 1 228 ? -3.690 5.103 24.099 1.00 83.94 228 ASP A C 1
ATOM 1917 O O . ASP A 1 228 ? -3.583 4.366 23.117 1.00 83.94 228 ASP A O 1
ATOM 1921 N N . GLU A 1 229 ? -3.862 6.416 23.989 1.00 72.56 229 GLU A N 1
ATOM 1922 C CA . GLU A 1 229 ? -3.941 7.122 22.710 1.00 72.56 229 GLU A CA 1
ATOM 1923 C C . GLU A 1 229 ? -2.594 7.146 21.966 1.00 72.56 229 GLU A C 1
ATOM 1925 O O . GLU A 1 229 ? -2.565 7.361 20.756 1.00 72.56 229 GLU A O 1
ATOM 1930 N N . GLU A 1 230 ? -1.487 6.876 22.662 1.00 74.69 230 GLU A N 1
ATOM 1931 C CA . GLU A 1 230 ? -0.145 6.724 22.097 1.00 74.69 230 GLU A CA 1
ATOM 1932 C C . GLU A 1 230 ? 0.185 5.257 21.755 1.00 74.69 230 GLU A C 1
ATOM 1934 O O . GLU A 1 230 ? 1.273 4.953 21.257 1.00 74.69 230 GLU A O 1
ATOM 1939 N N . GLY A 1 231 ? -0.748 4.330 21.994 1.00 78.81 231 GLY A N 1
ATOM 1940 C CA . GLY A 1 231 ? -0.558 2.899 21.778 1.00 78.81 231 GLY A CA 1
ATOM 1941 C C . GLY A 1 231 ? 0.276 2.211 22.863 1.00 78.81 231 GLY A C 1
ATOM 1942 O O . GLY A 1 231 ? 0.744 1.091 22.647 1.00 78.81 231 GLY A O 1
ATOM 1943 N N . ARG A 1 232 ? 0.488 2.839 24.021 1.00 89.69 232 ARG A N 1
ATOM 1944 C CA . ARG A 1 232 ? 1.166 2.221 25.167 1.00 89.69 232 ARG A CA 1
ATOM 1945 C C . ARG A 1 232 ? 0.177 1.407 25.983 1.00 89.69 232 ARG A C 1
ATOM 1947 O O . ARG A 1 232 ? -0.998 1.747 26.087 1.00 89.69 232 ARG A O 1
ATOM 1954 N N . ILE A 1 233 ? 0.648 0.327 26.590 1.00 93.00 233 ILE A N 1
ATOM 1955 C CA . ILE A 1 233 ? -0.169 -0.532 27.449 1.00 93.00 233 ILE A CA 1
ATOM 1956 C C . ILE A 1 233 ? -0.528 0.248 28.716 1.00 93.00 233 ILE A C 1
ATOM 1958 O O . ILE A 1 233 ? 0.322 0.463 29.576 1.00 93.00 233 ILE A O 1
ATOM 1962 N N . LYS A 1 234 ? -1.788 0.672 28.836 1.00 92.44 234 LYS A N 1
ATOM 1963 C CA . LYS A 1 234 ? -2.285 1.427 29.999 1.00 92.44 234 LYS A CA 1
ATOM 1964 C C . LYS A 1 234 ? -2.887 0.547 31.085 1.00 92.44 234 LYS A C 1
ATOM 1966 O O . LYS A 1 234 ? -2.953 0.956 32.236 1.00 92.44 234 LYS A O 1
ATOM 1971 N N . VAL A 1 235 ? -3.369 -0.643 30.727 1.00 91.75 235 VAL A N 1
ATOM 1972 C CA . VAL A 1 235 ? -4.021 -1.567 31.664 1.00 91.75 235 VAL A CA 1
ATOM 1973 C C . VAL A 1 235 ? -3.609 -2.994 31.334 1.00 91.75 235 VAL A C 1
ATOM 1975 O O . VAL A 1 235 ? -3.692 -3.416 30.184 1.00 91.75 235 VAL A O 1
ATOM 1978 N N . TRP A 1 236 ? -3.224 -3.772 32.346 1.00 92.75 236 TRP A N 1
ATOM 1979 C CA . TRP A 1 236 ? -2.961 -5.198 32.171 1.00 92.75 236 TRP A CA 1
A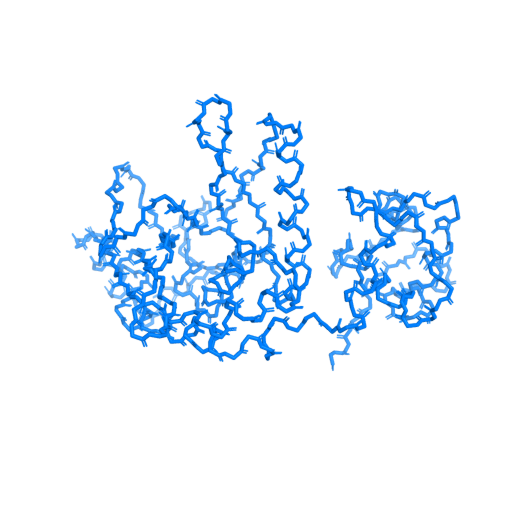TOM 1980 C C . TRP A 1 236 ? -4.253 -6.019 32.346 1.00 92.75 236 TRP A C 1
ATOM 1982 O O . TRP A 1 236 ? -4.892 -5.939 33.397 1.00 92.75 236 TRP A O 1
ATOM 1992 N N . PRO A 1 237 ? -4.696 -6.794 31.341 1.00 90.06 237 PRO A N 1
ATOM 1993 C CA . PRO A 1 237 ? -5.952 -7.532 31.397 1.00 90.06 237 PRO A CA 1
ATOM 1994 C C . PRO A 1 237 ? -5.870 -8.740 32.336 1.00 90.06 237 PRO A C 1
ATOM 1996 O O . PRO A 1 237 ? -4.868 -9.450 32.386 1.00 90.06 237 PRO A O 1
ATOM 1999 N N . SER A 1 238 ? -6.984 -9.066 32.996 1.00 89.94 238 SER A N 1
ATOM 2000 C CA . SER A 1 238 ? -7.119 -10.301 33.785 1.00 89.94 238 SER A CA 1
ATOM 2001 C C . SER A 1 238 ? -7.287 -11.551 32.911 1.00 89.94 238 SER A C 1
ATOM 2003 O O . SER A 1 238 ? -6.820 -12.636 33.254 1.00 89.94 238 SER A O 1
ATOM 2005 N N . LYS A 1 239 ? -7.934 -11.417 31.745 1.00 88.06 239 LYS A N 1
ATOM 2006 C CA . LYS A 1 239 ? -8.223 -12.540 30.844 1.00 88.06 239 LYS A CA 1
ATOM 2007 C C . LYS A 1 239 ? -6.964 -12.982 30.089 1.00 88.06 239 LYS A C 1
ATOM 2009 O O . LYS A 1 239 ? -6.463 -12.240 29.246 1.00 88.06 239 LYS A O 1
ATOM 2014 N N . AR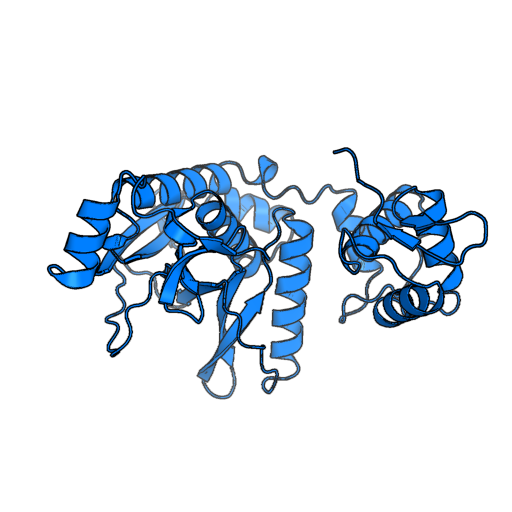G A 1 240 ? -6.527 -14.233 30.301 1.00 86.38 240 ARG A N 1
ATOM 2015 C CA . ARG A 1 240 ? -5.319 -14.828 29.684 1.00 86.38 240 ARG A CA 1
ATOM 2016 C C . ARG A 1 240 ? -5.261 -14.672 28.164 1.00 86.38 240 ARG A C 1
ATOM 2018 O O . ARG A 1 240 ? -4.217 -14.322 27.631 1.00 86.38 240 ARG A O 1
ATOM 2025 N N . SER A 1 241 ? -6.385 -14.867 27.471 1.00 78.88 241 SER A N 1
ATOM 2026 C CA . SER A 1 241 ? -6.420 -14.701 26.014 1.00 78.88 241 SER A CA 1
ATOM 2027 C C . SER A 1 241 ? -6.071 -13.277 25.586 1.00 78.88 241 SER A C 1
ATOM 2029 O O . SER A 1 241 ? -5.416 -13.106 24.579 1.00 78.88 241 SER A O 1
ATOM 2031 N N . VAL A 1 242 ? -6.494 -12.259 26.343 1.00 83.56 242 VAL A N 1
ATOM 2032 C CA . VAL A 1 242 ? -6.226 -10.853 26.009 1.00 83.56 242 VAL A CA 1
ATOM 2033 C C . VAL A 1 242 ? -4.800 -10.465 26.388 1.00 83.56 242 VAL A C 1
ATOM 2035 O O . VAL A 1 242 ? -4.175 -9.722 25.642 1.00 83.56 242 VAL A O 1
ATOM 2038 N N . LYS A 1 243 ? -4.264 -11.003 27.495 1.00 90.75 243 LYS A N 1
ATOM 2039 C CA . LYS A 1 243 ? -2.841 -10.846 27.840 1.00 90.75 243 LYS A CA 1
ATOM 2040 C C . LYS A 1 243 ? -1.955 -11.277 26.678 1.00 90.75 243 LYS A C 1
ATOM 2042 O O . LYS A 1 243 ? -1.127 -10.497 26.232 1.00 90.75 243 LYS A O 1
ATOM 2047 N N . TYR A 1 244 ? -2.194 -12.475 26.145 1.00 86.81 244 TYR A N 1
ATOM 2048 C CA . TYR A 1 244 ? -1.415 -13.007 25.029 1.00 86.81 244 TYR A CA 1
ATOM 2049 C C . TYR A 1 244 ? -1.487 -12.119 23.777 1.00 86.81 244 TYR A C 1
ATOM 2051 O O . TYR A 1 244 ? -0.476 -11.906 23.118 1.00 86.81 244 TYR A O 1
ATOM 2059 N N . GLU A 1 245 ? -2.645 -11.520 23.488 1.00 81.81 245 GLU A N 1
ATOM 2060 C CA . GLU A 1 245 ? -2.762 -10.552 22.392 1.00 81.81 245 GLU A CA 1
ATOM 2061 C C . GLU A 1 245 ? -1.976 -9.255 22.641 1.00 81.81 245 GLU A C 1
ATOM 2063 O O . GLU A 1 245 ? -1.332 -8.746 21.727 1.00 81.81 245 GLU A O 1
ATOM 2068 N N . ILE A 1 246 ? -1.956 -8.739 23.877 1.00 89.62 246 ILE A N 1
ATOM 2069 C CA . ILE A 1 246 ? -1.096 -7.595 24.220 1.00 89.62 246 ILE A CA 1
ATOM 2070 C C . ILE A 1 246 ? 0.379 -7.966 24.085 1.00 89.62 246 ILE A C 1
ATOM 2072 O O . ILE A 1 246 ? 1.161 -7.149 23.613 1.00 89.62 246 ILE A O 1
ATOM 2076 N N . LEU A 1 247 ? 0.770 -9.183 24.464 1.00 91.31 247 LEU A N 1
ATOM 2077 C CA . LEU A 1 247 ? 2.147 -9.643 24.299 1.00 91.31 247 LEU A CA 1
ATOM 2078 C C . LEU A 1 247 ? 2.526 -9.754 22.820 1.00 91.31 247 LEU A C 1
ATOM 2080 O O . LEU A 1 247 ? 3.592 -9.278 22.441 1.00 91.31 247 LEU A O 1
ATOM 2084 N N . LYS A 1 248 ? 1.633 -10.284 21.971 1.00 84.06 248 LYS A N 1
ATOM 2085 C CA . LYS A 1 248 ? 1.810 -10.280 20.510 1.00 84.06 248 LYS A CA 1
ATOM 2086 C C . LYS A 1 248 ? 1.904 -8.865 19.945 1.00 84.06 248 LYS A C 1
ATOM 2088 O O . LYS A 1 248 ? 2.685 -8.634 19.035 1.00 84.06 248 LYS A O 1
ATOM 2093 N N . TYR A 1 249 ? 1.160 -7.904 20.487 1.00 84.94 249 TYR A N 1
ATOM 2094 C CA . TYR A 1 249 ? 1.317 -6.494 20.131 1.00 84.94 249 TYR A CA 1
ATOM 2095 C C . TYR A 1 249 ? 2.672 -5.929 20.586 1.00 84.94 249 TYR A C 1
ATOM 2097 O O . TYR A 1 249 ? 3.360 -5.269 19.809 1.00 84.94 249 TYR A O 1
ATOM 2105 N N . LEU A 1 250 ? 3.073 -6.195 21.827 1.00 90.94 250 LEU A N 1
ATOM 2106 C CA . LEU A 1 250 ? 4.295 -5.669 22.426 1.00 90.94 250 LEU A CA 1
ATOM 2107 C C . LEU A 1 250 ? 5.553 -6.232 21.760 1.00 90.94 250 LEU A C 1
ATOM 2109 O O . LEU A 1 250 ? 6.490 -5.475 21.523 1.00 90.94 250 LEU A O 1
ATOM 2113 N N . ILE A 1 251 ? 5.565 -7.517 21.388 1.00 92.00 251 ILE A N 1
ATOM 2114 C CA . ILE A 1 251 ? 6.716 -8.118 20.702 1.00 92.00 251 ILE A CA 1
ATOM 2115 C C . ILE A 1 251 ? 6.963 -7.467 19.335 1.00 92.00 251 ILE A C 1
ATOM 2117 O O . ILE A 1 251 ? 8.103 -7.365 18.906 1.00 92.00 251 ILE A O 1
ATOM 2121 N N . THR A 1 252 ? 5.934 -6.895 18.691 1.00 83.31 252 THR A N 1
ATOM 2122 C CA . THR A 1 252 ? 6.105 -6.148 17.428 1.00 83.31 252 THR A CA 1
ATOM 2123 C C . THR A 1 252 ? 6.949 -4.875 17.542 1.00 83.31 252 THR A C 1
ATOM 2125 O O . THR A 1 252 ? 7.208 -4.219 16.529 1.00 83.31 252 THR A O 1
ATOM 2128 N N . LYS A 1 253 ? 7.302 -4.477 18.768 1.00 91.38 253 LYS A N 1
ATOM 2129 C CA . LYS A 1 253 ? 8.153 -3.323 19.074 1.00 91.38 253 LYS A CA 1
ATOM 2130 C C . LYS A 1 253 ? 9.629 -3.698 19.208 1.00 91.38 253 LYS A C 1
ATOM 2132 O O . LYS A 1 253 ? 10.449 -2.806 19.397 1.00 91.38 253 LYS A O 1
ATOM 2137 N N . PHE A 1 254 ? 9.934 -4.988 19.119 1.00 90.56 254 PHE A N 1
ATOM 2138 C CA . PHE A 1 254 ? 11.277 -5.535 19.036 1.00 90.56 254 PHE A CA 1
ATOM 2139 C C . PHE A 1 254 ? 11.596 -5.841 17.571 1.00 90.56 254 PHE A C 1
ATOM 2141 O O . PHE A 1 254 ? 10.703 -6.152 16.778 1.00 90.56 254 PHE A O 1
ATOM 2148 N N . GLU A 1 255 ? 12.867 -5.734 17.216 1.00 84.75 255 GLU A N 1
ATOM 2149 C CA . GLU A 1 255 ? 13.386 -6.124 15.911 1.00 84.75 255 GLU A CA 1
ATOM 2150 C C . GLU A 1 255 ? 13.831 -7.588 15.974 1.00 84.75 255 GLU A C 1
ATOM 2152 O O . GLU A 1 255 ? 14.423 -8.042 16.959 1.00 84.75 255 GLU A O 1
ATOM 2157 N N . SER A 1 256 ? 13.499 -8.345 14.931 1.00 84.00 256 SER A N 1
ATOM 2158 C CA . SER A 1 256 ? 13.953 -9.726 14.778 1.00 84.00 256 SER A CA 1
ATOM 2159 C C . SER A 1 256 ? 15.459 -9.769 14.509 1.00 84.00 256 SER A C 1
ATOM 2161 O O . SER A 1 256 ? 16.021 -8.809 13.993 1.00 84.00 256 SER A O 1
ATOM 2163 N N . GLU A 1 257 ? 16.101 -10.888 14.857 1.00 81.50 257 GLU A N 1
ATOM 2164 C CA . GLU A 1 257 ? 17.543 -11.130 14.641 1.00 81.50 257 GLU A CA 1
ATOM 2165 C C . GLU A 1 257 ? 18.495 -10.188 15.407 1.00 81.50 257 GLU A C 1
ATOM 2167 O O . GLU A 1 257 ? 19.706 -10.205 15.189 1.00 81.50 257 GLU A O 1
ATOM 2172 N N . ILE A 1 258 ? 17.975 -9.408 16.361 1.00 89.50 258 ILE A N 1
ATOM 2173 C CA . ILE A 1 258 ? 18.774 -8.583 17.274 1.00 89.50 258 ILE A CA 1
ATOM 2174 C C . ILE A 1 258 ? 18.855 -9.233 18.657 1.00 89.50 258 ILE A C 1
ATOM 2176 O O . ILE A 1 258 ? 17.858 -9.706 19.211 1.00 89.50 258 ILE A O 1
ATOM 2180 N N . TYR A 1 259 ? 20.057 -9.204 19.240 1.00 93.00 259 TYR A N 1
ATOM 2181 C CA . TYR A 1 259 ? 20.280 -9.525 20.647 1.00 93.00 259 TYR A CA 1
ATOM 2182 C C . TYR A 1 259 ? 20.194 -8.265 21.505 1.00 93.00 259 TYR A C 1
ATOM 2184 O O . TYR A 1 259 ? 20.918 -7.297 21.280 1.00 93.00 259 TYR A O 1
ATOM 2192 N N . TYR A 1 260 ? 19.354 -8.318 22.531 1.00 94.31 260 TYR A N 1
ATOM 2193 C CA . TYR A 1 260 ? 19.140 -7.243 23.489 1.00 94.31 260 TYR A CA 1
ATOM 2194 C C . TYR A 1 260 ? 19.713 -7.611 24.852 1.00 94.31 260 TYR A C 1
ATOM 2196 O O . TYR A 1 260 ? 19.517 -8.720 25.348 1.00 94.31 260 TYR A O 1
ATOM 2204 N N . LYS A 1 261 ? 20.345 -6.655 25.525 1.00 94.88 261 LYS A N 1
ATOM 2205 C CA . LYS A 1 261 ? 20.592 -6.729 26.967 1.00 94.88 261 LYS A CA 1
ATOM 2206 C C . LYS A 1 261 ? 19.281 -6.530 27.718 1.00 94.88 261 LYS A C 1
ATOM 2208 O O . LYS A 1 261 ? 18.397 -5.804 27.265 1.00 94.88 261 LYS A O 1
ATOM 2213 N N . GLU A 1 262 ? 19.191 -7.064 28.934 1.00 93.88 262 GLU A N 1
ATOM 2214 C CA . GLU A 1 262 ? 18.027 -6.858 29.812 1.00 93.88 262 GLU A 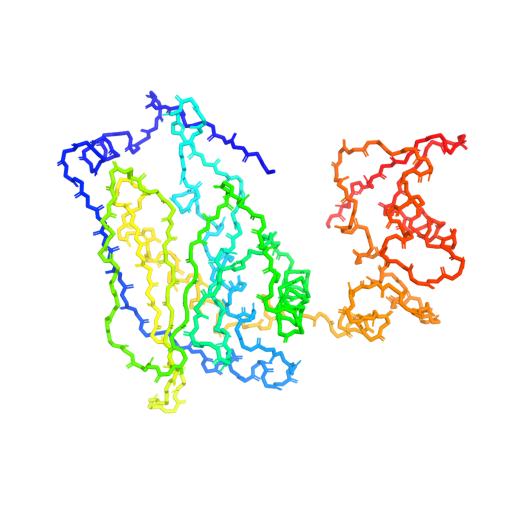CA 1
ATOM 2215 C C . GLU A 1 262 ? 17.613 -5.378 29.923 1.00 93.88 262 GLU A C 1
ATOM 2217 O O . GLU A 1 262 ? 16.430 -5.041 29.866 1.00 93.88 262 GLU A O 1
ATOM 2222 N N . LYS A 1 263 ? 18.596 -4.479 30.048 1.00 93.44 263 LYS A N 1
ATOM 2223 C CA . LYS A 1 263 ? 18.349 -3.036 30.129 1.00 93.44 263 LYS A CA 1
ATOM 2224 C C . LYS A 1 263 ? 17.646 -2.504 28.875 1.00 93.44 263 LYS A C 1
ATOM 2226 O O . LYS A 1 263 ? 16.727 -1.709 29.007 1.00 93.44 263 LYS A O 1
ATOM 2231 N N . GLU A 1 264 ? 18.039 -2.955 27.689 1.00 95.19 264 GLU A N 1
ATOM 2232 C CA . GLU A 1 264 ? 17.458 -2.515 26.412 1.00 95.19 264 GLU A CA 1
ATOM 2233 C C . GLU A 1 264 ? 16.024 -3.023 26.256 1.00 95.19 264 GLU A C 1
ATOM 2235 O O . GLU A 1 264 ? 15.136 -2.251 25.899 1.00 95.19 264 GLU A O 1
ATOM 2240 N N . VAL A 1 265 ? 15.769 -4.280 26.639 1.00 94.75 265 VAL A N 1
ATOM 2241 C CA . VAL A 1 265 ? 14.408 -4.836 26.708 1.00 94.75 265 VAL A CA 1
ATOM 2242 C C . VAL A 1 265 ? 13.527 -3.989 27.623 1.00 94.75 265 VAL A C 1
ATOM 2244 O O . VAL A 1 265 ? 12.415 -3.616 27.251 1.00 94.75 265 VAL A O 1
ATOM 2247 N N . ASN A 1 266 ? 14.030 -3.644 28.810 1.00 94.75 266 ASN A N 1
ATOM 2248 C CA . ASN A 1 266 ? 13.293 -2.826 29.767 1.00 94.75 266 ASN A CA 1
ATOM 2249 C C . ASN A 1 266 ? 12.983 -1.430 29.208 1.00 94.75 266 ASN A C 1
ATOM 2251 O O . ASN A 1 266 ? 11.868 -0.949 29.394 1.00 94.75 266 ASN A O 1
ATOM 2255 N N . GLU A 1 267 ? 13.920 -0.790 28.506 1.00 95.25 267 GLU A N 1
ATOM 2256 C CA . GLU A 1 267 ? 13.681 0.519 27.886 1.00 95.25 267 GLU A CA 1
ATOM 2257 C C . GLU A 1 267 ? 12.638 0.453 26.760 1.00 95.25 267 GLU A C 1
ATOM 2259 O O . GLU A 1 267 ? 11.751 1.308 26.697 1.00 95.25 267 GLU A O 1
ATOM 2264 N N . ILE A 1 268 ? 12.657 -0.595 25.926 1.00 94.69 268 ILE A N 1
ATOM 2265 C CA . ILE A 1 268 ? 11.614 -0.819 24.910 1.00 94.69 268 ILE A CA 1
ATOM 2266 C C . ILE A 1 268 ? 10.247 -0.987 25.584 1.00 94.69 268 ILE A C 1
ATOM 2268 O O . ILE A 1 268 ? 9.283 -0.325 25.198 1.00 94.69 268 ILE A O 1
ATOM 2272 N N . ILE A 1 269 ? 10.148 -1.825 26.619 1.00 95.94 269 ILE A N 1
ATOM 2273 C CA . ILE A 1 269 ? 8.877 -2.061 27.317 1.00 95.94 269 ILE A CA 1
ATOM 2274 C C . ILE A 1 269 ? 8.367 -0.778 27.975 1.00 95.94 269 ILE A C 1
ATOM 2276 O O . ILE A 1 269 ? 7.197 -0.449 27.803 1.00 95.94 269 ILE A O 1
ATOM 2280 N N . LYS A 1 270 ? 9.222 -0.023 28.676 1.00 94.44 270 LYS A N 1
ATOM 2281 C CA . LYS A 1 270 ? 8.846 1.260 29.298 1.00 94.44 270 LYS A CA 1
ATOM 2282 C C . LYS A 1 270 ? 8.368 2.286 28.273 1.00 94.44 270 LYS A C 1
ATOM 2284 O O . LYS A 1 270 ? 7.455 3.052 28.555 1.00 94.44 270 LYS A O 1
ATOM 2289 N N . LYS A 1 271 ? 8.939 2.291 27.064 1.00 93.50 271 LYS A N 1
ATOM 2290 C CA . LYS A 1 271 ? 8.475 3.160 25.972 1.00 93.50 271 LYS A CA 1
ATOM 2291 C C . LYS A 1 271 ? 7.049 2.817 25.524 1.00 93.50 271 LYS A C 1
ATOM 2293 O O . LYS A 1 271 ? 6.311 3.708 25.112 1.00 93.50 271 LYS A O 1
ATOM 2298 N N . TRP A 1 272 ? 6.657 1.546 25.620 1.00 93.00 272 TRP A N 1
ATOM 2299 C CA . TRP A 1 272 ? 5.380 1.021 25.125 1.00 93.00 272 TRP A CA 1
ATOM 2300 C C . TRP A 1 272 ? 4.408 0.577 26.229 1.00 93.00 272 TRP A C 1
ATOM 2302 O O . TRP A 1 272 ? 3.398 -0.065 25.937 1.00 93.00 272 TRP A O 1
ATOM 2312 N N . SER A 1 273 ? 4.665 0.936 27.487 1.00 93.44 273 SER A N 1
ATOM 2313 C CA . SER A 1 273 ? 3.843 0.575 28.642 1.00 93.44 273 SER A CA 1
ATOM 2314 C C . SER A 1 273 ? 3.822 1.697 29.673 1.00 93.44 273 SER A C 1
ATOM 2316 O O . SER A 1 273 ? 4.862 2.237 30.033 1.00 93.44 273 SER A O 1
ATOM 2318 N N . CYS A 1 274 ? 2.634 1.993 30.192 1.00 90.25 274 CYS A N 1
ATOM 2319 C CA . CYS A 1 274 ? 2.419 2.892 31.325 1.00 90.25 274 CYS A CA 1
ATOM 2320 C C . CYS A 1 274 ? 2.266 2.123 32.649 1.00 90.25 274 CYS A C 1
ATOM 2322 O O . CYS A 1 274 ? 1.975 2.727 33.677 1.00 90.25 274 CYS A O 1
ATOM 2324 N N . LEU A 1 275 ? 2.408 0.792 32.630 1.00 89.75 275 LEU A N 1
ATOM 2325 C CA . LEU A 1 275 ? 2.332 -0.038 33.832 1.00 89.75 275 LEU A CA 1
ATOM 2326 C C . LEU A 1 275 ? 3.540 0.221 34.740 1.00 89.75 275 LEU A C 1
ATOM 2328 O O . LEU A 1 275 ? 4.677 0.185 34.270 1.00 89.75 275 LEU A O 1
ATOM 2332 N N . GLU A 1 276 ? 3.291 0.402 36.039 1.00 84.56 276 GLU A N 1
ATOM 2333 C CA . GLU A 1 276 ? 4.352 0.548 37.048 1.00 84.56 276 GLU A CA 1
ATOM 2334 C C . GLU A 1 276 ? 5.258 -0.692 37.093 1.00 84.56 276 GLU A C 1
ATOM 2336 O O . GLU A 1 276 ? 6.484 -0.579 37.110 1.00 84.56 276 GLU A O 1
ATOM 2341 N N . ASP A 1 277 ? 4.659 -1.885 37.018 1.00 89.12 277 ASP A N 1
ATOM 2342 C CA . ASP A 1 277 ? 5.379 -3.155 36.923 1.00 89.12 277 ASP A CA 1
ATOM 2343 C C . ASP A 1 277 ? 5.622 -3.547 35.456 1.00 89.12 277 ASP A C 1
ATOM 2345 O O . ASP A 1 277 ? 4.976 -4.429 34.888 1.00 89.12 277 ASP A O 1
ATOM 2349 N N . PHE A 1 278 ? 6.571 -2.871 34.806 1.00 88.06 278 PHE A N 1
ATOM 2350 C CA . PHE A 1 278 ? 7.016 -3.239 33.456 1.00 88.06 278 PHE A CA 1
ATOM 2351 C C . PHE A 1 278 ? 7.788 -4.574 33.431 1.00 88.06 278 PHE A C 1
ATOM 2353 O O . PHE A 1 278 ? 7.898 -5.209 32.379 1.00 88.06 278 PHE A O 1
ATOM 2360 N N . VAL A 1 279 ? 8.310 -5.026 34.578 1.00 92.00 279 VAL A N 1
ATOM 2361 C CA . VAL A 1 279 ? 9.041 -6.297 34.699 1.00 92.00 279 VAL A CA 1
ATOM 2362 C C . VAL A 1 279 ? 8.098 -7.477 34.470 1.00 92.00 279 VAL A C 1
ATOM 2364 O O . VAL A 1 279 ? 8.492 -8.456 33.831 1.00 92.00 279 VAL A O 1
ATOM 2367 N N . LEU A 1 280 ? 6.834 -7.354 34.888 1.00 93.25 280 LEU A N 1
ATOM 2368 C CA . LEU A 1 280 ? 5.777 -8.308 34.562 1.00 93.25 280 LEU A CA 1
ATOM 2369 C C . LEU A 1 280 ? 5.681 -8.582 33.058 1.00 93.25 280 LEU A C 1
ATOM 2371 O O . LEU A 1 280 ? 5.590 -9.741 32.662 1.00 93.25 280 LEU A O 1
ATOM 2375 N N . LEU A 1 281 ? 5.721 -7.540 32.222 1.00 93.88 281 LEU A N 1
ATOM 2376 C CA . LEU A 1 281 ? 5.610 -7.686 30.768 1.00 93.88 281 LEU A CA 1
ATOM 2377 C C . LEU A 1 281 ? 6.804 -8.437 30.184 1.00 93.88 281 LEU A C 1
ATOM 2379 O O . LEU A 1 281 ? 6.620 -9.309 29.341 1.00 93.88 281 LEU A O 1
ATOM 2383 N N . ARG A 1 282 ? 8.019 -8.148 30.662 1.00 94.44 282 ARG A N 1
ATOM 2384 C CA . ARG A 1 282 ? 9.226 -8.875 30.246 1.00 94.44 282 ARG A CA 1
ATOM 2385 C C . ARG A 1 282 ? 9.126 -10.359 30.589 1.00 94.44 282 ARG A C 1
ATOM 2387 O O . ARG A 1 282 ? 9.418 -11.199 29.743 1.00 94.44 282 ARG A O 1
ATOM 2394 N N . ARG A 1 283 ? 8.693 -10.676 31.814 1.00 93.94 283 ARG A N 1
ATOM 2395 C CA . ARG A 1 283 ? 8.498 -12.061 32.254 1.00 93.94 283 ARG A CA 1
ATOM 2396 C C . ARG A 1 283 ? 7.426 -12.757 31.422 1.00 93.94 283 ARG A C 1
ATOM 2398 O O . ARG A 1 283 ? 7.663 -13.848 30.933 1.00 93.94 283 ARG A O 1
ATOM 2405 N N . GLU A 1 284 ? 6.289 -12.108 31.193 1.00 94.69 284 GLU A N 1
ATOM 2406 C CA . GLU A 1 284 ? 5.204 -12.672 30.385 1.00 94.69 284 GLU A CA 1
ATOM 2407 C C . GLU A 1 284 ? 5.629 -12.886 28.917 1.00 94.69 284 GLU A C 1
ATOM 2409 O O . GLU A 1 284 ? 5.245 -13.892 28.324 1.00 94.69 284 GLU A O 1
ATOM 2414 N N . LEU A 1 285 ? 6.459 -12.013 28.328 1.00 93.75 285 LEU A N 1
ATOM 2415 C CA . LEU A 1 285 ? 7.036 -12.234 26.991 1.00 93.75 285 LEU A CA 1
ATOM 2416 C C . LEU A 1 285 ? 7.916 -13.493 26.944 1.00 93.75 285 LEU A C 1
ATOM 2418 O O . LEU A 1 285 ? 7.826 -14.259 25.984 1.00 93.75 285 LEU A O 1
ATOM 2422 N N . PHE A 1 286 ? 8.727 -13.721 27.978 1.00 92.75 286 PHE A N 1
ATOM 2423 C CA . PHE A 1 286 ? 9.552 -14.923 28.099 1.00 92.75 286 PHE A CA 1
ATOM 2424 C C . PHE A 1 286 ? 8.709 -16.184 28.348 1.00 92.75 286 PHE A C 1
ATOM 2426 O O . PHE A 1 286 ? 8.815 -17.161 27.609 1.00 92.75 286 PHE A O 1
ATOM 2433 N N . ASP A 1 287 ? 7.803 -16.144 29.327 1.00 92.38 287 ASP A N 1
ATOM 2434 C CA . ASP A 1 287 ? 6.949 -17.274 29.712 1.00 92.38 287 ASP A CA 1
ATOM 2435 C C . ASP A 1 287 ? 6.052 -17.747 28.554 1.00 92.38 287 ASP A C 1
ATOM 2437 O O . ASP A 1 287 ? 5.728 -18.931 28.443 1.00 92.38 287 ASP A O 1
ATOM 2441 N N . ASN A 1 288 ? 5.653 -16.826 27.668 1.00 89.94 288 ASN A N 1
ATOM 2442 C CA . ASN A 1 288 ? 4.860 -17.126 26.475 1.00 89.94 288 ASN A CA 1
ATOM 2443 C C . ASN A 1 288 ? 5.714 -17.405 25.222 1.00 89.94 288 ASN A C 1
ATOM 2445 O O . ASN A 1 288 ? 5.147 -17.498 24.133 1.00 89.94 288 ASN A O 1
ATOM 2449 N N . LYS A 1 289 ? 7.038 -17.571 25.363 1.00 91.94 289 LYS A N 1
ATOM 2450 C CA . LYS A 1 289 ? 7.986 -17.900 24.280 1.00 91.94 289 LYS A CA 1
ATOM 2451 C C . LYS A 1 289 ? 7.975 -16.904 23.113 1.00 91.94 289 LYS A C 1
ATOM 2453 O O . LYS A 1 289 ? 8.102 -17.296 21.958 1.00 91.94 289 LYS A O 1
ATOM 2458 N N . LEU A 1 290 ? 7.759 -15.626 23.413 1.00 88.75 290 LEU A N 1
ATOM 2459 C CA . LEU A 1 290 ? 7.853 -14.533 22.438 1.00 88.75 290 LEU A CA 1
ATOM 2460 C C . LEU A 1 290 ? 9.234 -13.870 22.492 1.00 88.75 290 LEU A C 1
ATOM 2462 O O . LEU A 1 290 ? 9.735 -13.391 21.478 1.00 88.75 290 LEU A O 1
ATOM 2466 N N . LEU A 1 291 ? 9.849 -13.869 23.676 1.00 92.62 291 LEU A N 1
ATOM 2467 C CA . LEU A 1 291 ? 11.272 -13.623 23.859 1.00 92.62 291 LEU A CA 1
ATOM 2468 C C . LEU A 1 291 ? 11.939 -14.889 24.391 1.00 92.62 291 LEU A C 1
ATOM 2470 O O . LEU A 1 291 ? 11.439 -15.526 25.316 1.00 92.62 291 LEU A O 1
ATOM 2474 N N . SER A 1 292 ? 13.114 -15.188 23.864 1.00 92.75 292 SER A N 1
ATOM 2475 C CA . SER A 1 292 ? 14.056 -16.138 24.444 1.00 92.75 292 SER A CA 1
ATOM 2476 C C . SER A 1 292 ? 15.135 -15.369 25.204 1.00 92.75 292 SER A C 1
ATOM 2478 O O . SER A 1 292 ? 15.356 -14.185 24.936 1.00 92.75 292 SER A O 1
ATOM 2480 N N . ARG A 1 293 ? 15.793 -16.017 26.168 1.00 92.75 293 ARG A N 1
ATOM 2481 C CA . ARG A 1 293 ? 16.921 -15.438 26.907 1.00 92.75 293 ARG A CA 1
ATOM 2482 C C . ARG A 1 293 ? 17.946 -16.500 27.285 1.00 92.75 293 ARG A C 1
ATOM 2484 O O . ARG A 1 293 ? 17.580 -17.667 27.402 1.00 92.75 293 ARG A O 1
ATOM 2491 N N . GLU A 1 294 ? 19.190 -16.086 27.502 1.00 90.56 294 GLU A N 1
ATOM 2492 C CA . GLU A 1 294 ? 20.211 -16.932 28.133 1.00 90.56 294 GLU A CA 1
ATOM 2493 C C . GLU A 1 294 ? 19.858 -17.196 29.606 1.00 90.56 294 GLU A C 1
ATOM 2495 O O . GLU A 1 294 ? 19.181 -16.385 30.246 1.00 90.56 294 GLU A O 1
ATOM 2500 N N . ASP A 1 295 ? 20.313 -18.325 30.157 1.00 84.69 295 ASP A N 1
ATOM 2501 C CA . ASP A 1 295 ? 19.996 -18.740 31.533 1.00 84.69 295 ASP A CA 1
ATOM 2502 C C . ASP A 1 295 ? 20.445 -17.708 32.582 1.00 84.69 295 ASP A C 1
ATOM 2504 O O . ASP A 1 295 ? 19.791 -17.528 33.612 1.00 84.69 295 ASP A O 1
ATOM 2508 N N . ASP A 1 296 ? 21.522 -16.975 32.287 1.00 84.19 296 ASP A N 1
ATOM 2509 C CA . ASP A 1 296 ? 22.052 -15.888 33.113 1.00 84.19 296 ASP A CA 1
ATOM 2510 C C . ASP A 1 296 ? 21.293 -14.553 32.944 1.00 84.19 296 ASP A C 1
ATOM 2512 O O . ASP A 1 296 ? 21.552 -13.588 33.664 1.00 84.19 296 ASP A O 1
ATOM 2516 N N . GLY A 1 297 ? 20.335 -14.486 32.012 1.00 79.81 297 GLY A N 1
ATOM 2517 C CA . GLY A 1 297 ? 19.556 -13.292 31.690 1.00 79.81 297 GLY A CA 1
ATOM 2518 C C . GLY A 1 297 ? 20.348 -12.181 30.997 1.00 79.81 297 GLY A C 1
ATOM 2519 O O . GLY A 1 297 ? 19.836 -11.065 30.882 1.00 79.81 297 GLY A O 1
ATOM 2520 N N . SER A 1 298 ? 21.570 -12.447 30.532 1.00 85.19 298 SER A N 1
ATOM 2521 C CA . SER A 1 298 ? 22.445 -11.426 29.953 1.00 85.19 298 SER A CA 1
ATOM 2522 C C . SER A 1 298 ? 21.984 -10.969 28.563 1.00 85.19 298 SER A C 1
ATOM 2524 O O . SER A 1 298 ? 22.169 -9.800 28.202 1.00 85.19 298 SER A O 1
ATOM 2526 N N . ARG A 1 299 ? 21.333 -11.866 27.809 1.00 91.12 299 ARG A N 1
ATOM 2527 C CA . ARG A 1 299 ? 20.847 -11.632 26.443 1.00 91.12 299 ARG A CA 1
ATOM 2528 C C . ARG A 1 299 ? 19.421 -12.118 26.246 1.00 91.12 299 ARG A C 1
ATOM 2530 O O . ARG A 1 299 ? 19.048 -13.171 26.752 1.00 91.12 299 ARG A O 1
ATOM 2537 N N . TYR A 1 300 ? 18.667 -11.359 25.460 1.00 94.75 300 TYR A N 1
ATOM 2538 C CA . TYR A 1 300 ? 17.310 -11.638 25.001 1.00 94.75 300 TYR A CA 1
ATOM 2539 C C . TYR A 1 300 ? 17.246 -11.536 23.478 1.00 94.75 300 TYR A C 1
ATOM 2541 O O . TYR A 1 300 ? 17.962 -10.731 22.888 1.00 94.75 300 TYR A O 1
ATOM 2549 N N . TRP A 1 301 ? 16.368 -12.302 22.841 1.00 94.12 301 TRP A N 1
ATOM 2550 C CA . TRP A 1 301 ? 16.077 -12.187 21.409 1.00 94.12 301 TRP A CA 1
ATOM 2551 C C . TRP A 1 301 ? 14.625 -12.570 21.132 1.00 94.12 301 TRP A C 1
ATOM 2553 O O . TRP A 1 301 ? 14.015 -13.317 21.901 1.00 94.12 301 TRP A O 1
ATOM 2563 N N . VAL A 1 302 ? 14.061 -12.039 20.046 1.00 90.81 302 VAL A N 1
ATOM 2564 C CA . VAL A 1 302 ? 12.726 -12.435 19.578 1.00 90.81 302 VAL A CA 1
ATOM 2565 C C . VAL A 1 302 ? 12.776 -13.907 19.182 1.00 90.81 302 VAL A C 1
ATOM 2567 O O . VAL A 1 302 ? 13.619 -14.306 18.380 1.00 90.81 302 VAL A O 1
ATOM 2570 N N . SER A 1 303 ? 11.910 -14.723 19.781 1.00 87.81 303 SER A N 1
ATOM 2571 C CA . SER A 1 303 ? 11.812 -16.141 19.439 1.00 87.81 303 SER A CA 1
ATOM 2572 C C . SER A 1 303 ? 11.264 -16.283 18.016 1.00 87.81 303 SER A C 1
ATOM 2574 O O . SER A 1 303 ? 10.351 -15.546 17.639 1.00 87.81 303 SER A O 1
ATOM 2576 N N . GLU A 1 304 ? 11.786 -17.227 17.231 1.00 69.06 304 GLU A N 1
ATOM 2577 C CA . GLU A 1 304 ? 11.185 -17.585 15.943 1.00 69.06 304 GLU A CA 1
ATOM 2578 C C . GLU A 1 304 ? 9.757 -18.075 16.199 1.00 69.06 304 GLU A C 1
ATOM 2580 O O . GLU A 1 304 ? 9.529 -19.151 16.760 1.00 69.06 304 GLU A O 1
ATOM 2585 N N . VAL A 1 305 ? 8.781 -17.234 15.865 1.00 51.38 305 VAL A N 1
ATOM 2586 C CA . VAL A 1 305 ? 7.377 -17.616 15.916 1.00 51.38 305 VAL A CA 1
ATOM 2587 C C . VAL A 1 305 ? 7.175 -18.579 14.754 1.00 51.38 305 VAL A C 1
ATOM 2589 O O . VAL A 1 305 ? 7.135 -18.160 13.602 1.00 51.38 305 VAL A O 1
ATOM 2592 N N . LEU A 1 306 ? 7.116 -19.875 15.058 1.00 31.73 306 LEU A N 1
ATOM 2593 C CA . LEU A 1 306 ? 6.556 -20.862 14.141 1.00 31.73 306 LEU A CA 1
ATOM 2594 C C . LEU A 1 306 ? 5.093 -20.458 13.916 1.00 31.73 306 LEU A C 1
ATOM 2596 O O . LEU A 1 306 ? 4.288 -20.557 14.847 1.00 31.73 306 LEU A O 1
ATOM 2600 N N . ASP A 1 307 ? 4.801 -19.920 12.731 1.00 31.19 307 ASP A N 1
ATOM 2601 C CA . ASP A 1 307 ? 3.434 -19.732 12.231 1.00 31.19 307 ASP A CA 1
ATOM 2602 C C . ASP A 1 307 ? 2.643 -21.054 12.269 1.00 31.19 307 ASP A C 1
ATOM 2604 O O . ASP A 1 307 ? 3.218 -22.122 11.944 1.00 31.19 307 ASP A O 1
#

Foldseek 3Di:
DDKFFDPLVPDPLNVVLCCCVPPVPDKDKDKDKAFLQQVVVVCVVVVADPPLQLQLLLQVLLLVDQLQFWDADPVRTITGDNGAWEFEWDADPPPRDIDTATFGHDLQSVLSRVRVVLVNVVCNVPVPDHHDDDPGYAYEYEAQPDDDPDDDDDDDDPDDDAHKHKYKYHWDDDPNTTIIIIMIMGTSSRDDPVSVVSSSVSSNVCSVCVCVRNDPPPLLVVQQVQADSNQAREDQDPDPSNNVSVLVSLLVLDDAPDKDAPVRSLVSQVVRYPDPPSVVSVVVCPVVQQWDADPVRGIIHGGPPPD

Sequence (307 aa):
MKFNIIDMDNWDRKECFNHFFNYAKSTYSITVNVDITELCNYIRENKLRFYPTFTWIVSKAINNYQEFKMAFDKEGRLGFFDEIGPSYSVLNDKTKVMSDLYTTFSNNFLRFYVNMTNHLDKYKKNTDFITELQENFFIVSCLPWLNYTSFNVNNEGSSPFLFPMVTWGKFFDKDNRVLIPLTIQVHHAVADGYHCSLFFSDVNRMVSNPKQYLRTSKKEAGYTRYLDEEGRIKVWPSKRSVKYEILKYLITKFESEIYYKEKEVNEIIKKWSCLEDFVLLRRELFDNKLLSREDDGSRYWVSEVLD